Protein AF-A0A5K1GQJ1-F1 (afdb_monomer)

Structure (mmCIF, N/CA/C/O backbone):
data_AF-A0A5K1GQJ1-F1
#
_entry.id   AF-A0A5K1GQJ1-F1
#
loop_
_atom_site.group_PDB
_atom_site.id
_atom_site.type_symbol
_atom_site.label_atom_id
_atom_site.label_alt_id
_atom_site.label_comp_id
_atom_site.label_asym_id
_atom_site.label_entity_id
_atom_site.label_seq_id
_atom_site.pdbx_PDB_ins_code
_atom_site.Cartn_x
_atom_site.Cartn_y
_atom_site.Cartn_z
_atom_site.occupancy
_atom_site.B_iso_or_equiv
_atom_site.auth_seq_id
_atom_site.auth_comp_id
_atom_site.auth_asym_id
_atom_site.auth_atom_id
_atom_site.pdbx_PDB_model_num
ATOM 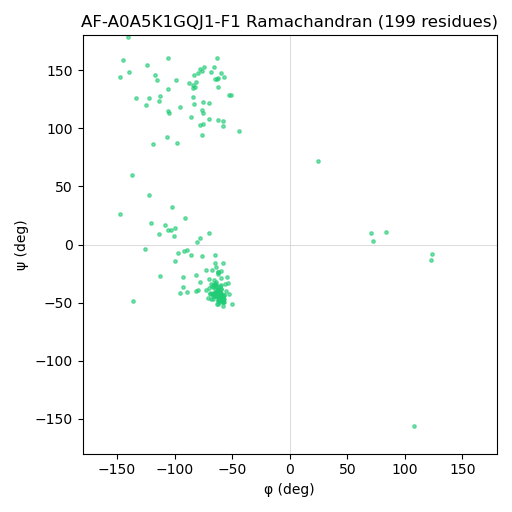1 N N . ASP A 1 1 ? -12.759 10.984 7.412 1.00 65.31 1 ASP A N 1
ATOM 2 C CA . ASP A 1 1 ? -12.494 9.806 8.266 1.00 65.31 1 ASP A CA 1
ATOM 3 C C . ASP A 1 1 ? -11.103 9.848 8.884 1.00 65.31 1 ASP A C 1
ATOM 5 O O . ASP A 1 1 ? -10.293 10.688 8.494 1.00 65.31 1 ASP A O 1
ATOM 9 N N . CYS A 1 2 ? -10.843 8.984 9.874 1.00 80.44 2 CYS A N 1
ATOM 10 C CA . CYS A 1 2 ? -9.586 8.920 10.646 1.00 80.44 2 CYS A CA 1
ATOM 11 C C . CYS A 1 2 ? -8.347 8.751 9.743 1.00 80.44 2 CYS A C 1
ATOM 13 O O . CYS A 1 2 ? -7.330 9.426 9.924 1.00 80.44 2 CYS A O 1
ATOM 15 N N . PHE A 1 3 ? -8.482 7.919 8.709 1.00 86.50 3 PHE A N 1
ATOM 16 C CA . PHE A 1 3 ? -7.412 7.531 7.788 1.00 86.50 3 PHE A CA 1
ATOM 17 C C . PHE A 1 3 ? -7.420 8.292 6.453 1.00 86.50 3 PHE A C 1
ATOM 19 O O . PHE A 1 3 ? -6.803 7.869 5.479 1.00 86.50 3 PHE A O 1
ATOM 26 N N . SER A 1 4 ? -8.163 9.394 6.347 1.00 85.06 4 SER A N 1
ATOM 27 C CA . SER A 1 4 ? -8.202 10.166 5.103 1.00 85.06 4 SER A CA 1
ATOM 28 C C . SER A 1 4 ? -7.002 11.113 5.013 1.00 85.06 4 SER A C 1
ATOM 30 O O . SER A 1 4 ? -6.693 11.849 5.962 1.00 85.06 4 SER A O 1
ATOM 32 N N . PHE A 1 5 ? -6.380 11.162 3.837 1.00 82.94 5 PHE A N 1
ATOM 33 C CA . PHE A 1 5 ? -5.508 12.265 3.446 1.00 82.94 5 PHE A CA 1
ATOM 34 C C . PHE A 1 5 ? -6.350 13.462 2.977 1.00 82.94 5 PHE A C 1
ATOM 36 O O . PHE A 1 5 ? -7.442 13.284 2.445 1.00 82.94 5 PHE A O 1
ATOM 43 N N . ARG A 1 6 ? -5.873 14.692 3.209 1.00 78.75 6 ARG A N 1
ATOM 44 C CA . ARG A 1 6 ? -6.612 15.937 2.907 1.00 78.75 6 ARG A CA 1
ATOM 45 C C . ARG A 1 6 ? -5.844 16.854 1.950 1.00 78.75 6 ARG A C 1
ATOM 47 O O . ARG A 1 6 ? -5.771 18.059 2.166 1.00 78.75 6 ARG A O 1
ATOM 54 N N . PHE A 1 7 ? -5.238 16.288 0.911 1.00 79.75 7 PHE A N 1
ATOM 55 C CA . PHE A 1 7 ? -4.502 17.073 -0.083 1.00 79.75 7 PHE A CA 1
ATOM 56 C C . PHE A 1 7 ? -5.444 17.625 -1.147 1.00 79.75 7 PHE A C 1
ATOM 58 O O . PHE A 1 7 ? -6.283 16.901 -1.673 1.00 79.75 7 PHE A O 1
ATOM 65 N N . LYS A 1 8 ? -5.290 18.909 -1.484 1.00 76.75 8 LYS A N 1
ATOM 66 C CA . LYS A 1 8 ? -6.038 19.539 -2.585 1.00 76.75 8 LYS A CA 1
ATOM 67 C C . LYS A 1 8 ? -5.284 19.483 -3.907 1.00 76.75 8 LYS A C 1
ATOM 69 O O . LYS A 1 8 ? -5.909 19.500 -4.962 1.00 76.75 8 LYS A O 1
ATOM 74 N N . LYS A 1 9 ? -3.952 19.450 -3.844 1.00 81.00 9 LYS A N 1
ATOM 75 C CA . LYS A 1 9 ? -3.070 19.417 -5.006 1.00 81.00 9 LYS A CA 1
ATOM 76 C C . LYS A 1 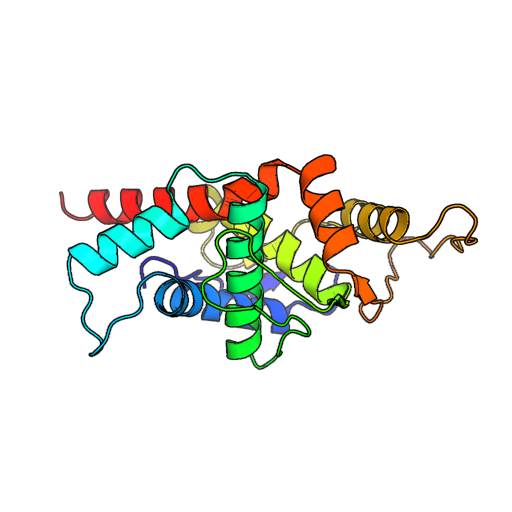9 ? -1.805 18.628 -4.691 1.00 81.00 9 LYS A C 1
ATOM 78 O O . LYS A 1 9 ? -1.274 18.704 -3.581 1.00 81.00 9 LYS A O 1
ATOM 83 N N . ILE A 1 10 ? -1.321 17.913 -5.695 1.00 82.81 10 ILE A N 1
ATOM 84 C CA . ILE A 1 10 ? -0.029 17.239 -5.698 1.00 82.81 10 ILE A CA 1
ATOM 85 C C . ILE A 1 10 ? 0.824 17.892 -6.779 1.00 82.81 10 ILE A C 1
ATOM 87 O O . ILE A 1 10 ? 0.302 18.271 -7.823 1.00 82.81 10 ILE A O 1
ATOM 91 N N . GLU A 1 11 ? 2.112 18.050 -6.509 1.00 81.81 11 GLU A N 1
ATOM 92 C CA . GLU A 1 11 ? 3.097 18.482 -7.494 1.00 81.81 11 GLU A CA 1
ATOM 93 C C . GLU A 1 11 ? 4.192 17.424 -7.592 1.00 81.81 11 GLU A C 1
ATOM 95 O O . GLU A 1 11 ? 4.793 17.019 -6.590 1.00 81.81 11 GLU A O 1
ATOM 100 N N . SER A 1 12 ? 4.445 16.955 -8.808 1.00 76.94 12 SER A N 1
ATOM 101 C CA . SER A 1 12 ? 5.524 16.027 -9.112 1.00 76.94 12 SER A CA 1
ATOM 102 C C . SER A 1 12 ? 6.174 16.404 -10.451 1.00 76.94 12 SER A C 1
ATOM 104 O O . SER A 1 12 ? 5.817 17.383 -11.100 1.00 76.94 12 SER A O 1
ATOM 106 N N . LYS A 1 13 ? 7.200 15.656 -10.856 1.00 71.44 13 LYS A N 1
ATOM 107 C CA . LYS A 1 13 ? 7.790 15.769 -12.201 1.00 71.44 13 LYS A CA 1
ATOM 108 C C . LYS A 1 13 ? 7.302 14.659 -13.145 1.00 71.44 13 LYS A C 1
ATOM 110 O O . LYS A 1 13 ? 7.850 14.504 -14.230 1.00 71.44 13 LYS A O 1
ATOM 115 N N . SER A 1 14 ? 6.336 13.844 -12.717 1.00 70.88 14 SER A N 1
ATOM 116 C CA . SER A 1 14 ? 5.886 12.628 -13.404 1.00 70.88 14 SER A CA 1
ATOM 117 C C . SER A 1 14 ? 4.419 12.749 -13.838 1.00 70.88 14 SER A C 1
ATOM 119 O O . SER A 1 14 ? 3.611 13.311 -13.105 1.00 70.88 14 SER A O 1
ATOM 121 N N . PRO A 1 15 ? 4.018 12.169 -14.985 1.00 64.31 15 PRO A N 1
ATOM 122 C CA . PRO A 1 15 ? 2.668 12.314 -15.549 1.00 64.31 15 PRO A CA 1
ATOM 123 C C . PRO A 1 15 ? 1.548 11.601 -14.757 1.00 64.31 15 PRO A C 1
ATOM 125 O O . PRO A 1 15 ? 0.431 11.470 -15.251 1.00 64.31 15 PRO A O 1
ATOM 128 N N . THR A 1 16 ? 1.818 11.096 -13.548 1.00 71.81 16 THR A N 1
ATOM 129 C CA . THR A 1 16 ? 0.898 10.215 -12.793 1.00 71.81 16 THR A CA 1
ATOM 130 C C . THR A 1 16 ? 0.151 10.939 -11.659 1.00 71.81 16 THR A C 1
ATOM 132 O O . THR A 1 16 ? -0.475 10.297 -10.819 1.00 71.81 16 THR A O 1
ATOM 135 N N . GLU A 1 17 ? 0.198 12.272 -11.624 1.00 74.56 17 GLU A N 1
ATOM 136 C CA . GLU A 1 17 ? -0.295 13.100 -10.509 1.00 74.56 17 GLU A CA 1
ATOM 137 C C . GLU A 1 17 ? -1.796 12.972 -10.254 1.00 74.56 17 GLU A C 1
ATOM 139 O O . GLU A 1 17 ? -2.193 12.661 -9.131 1.00 74.56 17 GLU A O 1
ATOM 144 N N . ASP A 1 18 ? -2.624 13.136 -11.288 1.00 78.88 18 ASP A N 1
ATOM 145 C CA . ASP A 1 18 ? -4.087 13.109 -11.139 1.00 78.88 18 ASP A CA 1
ATOM 146 C C . ASP A 1 18 ? -4.584 11.743 -10.648 1.00 78.88 18 ASP A C 1
ATOM 148 O O . ASP A 1 18 ? -5.432 11.638 -9.760 1.00 78.88 18 ASP A O 1
ATOM 152 N N . HIS A 1 19 ? -3.996 10.670 -11.183 1.00 83.69 19 HIS A N 1
ATOM 153 C CA . HIS A 1 19 ? -4.311 9.303 -10.773 1.00 83.69 19 HIS A CA 1
ATOM 154 C C . HIS A 1 19 ? -3.911 9.053 -9.322 1.00 83.69 19 HIS A C 1
ATOM 156 O O . HIS A 1 19 ? -4.645 8.413 -8.571 1.00 83.69 19 HIS A O 1
ATOM 162 N N . PHE A 1 20 ? -2.743 9.555 -8.927 1.00 90.06 20 PHE A N 1
ATOM 163 C CA . PHE A 1 20 ? -2.248 9.363 -7.579 1.00 90.06 20 PHE A CA 1
ATOM 164 C C . PHE A 1 20 ? -3.059 10.157 -6.550 1.00 90.06 20 PHE A C 1
ATOM 166 O O . PHE A 1 20 ? -3.358 9.628 -5.482 1.00 90.06 20 PHE A O 1
ATOM 173 N N . LEU A 1 21 ? -3.503 11.375 -6.877 1.00 89.69 21 LEU A N 1
ATOM 174 C CA . LEU A 1 21 ? -4.404 12.137 -6.009 1.00 89.69 21 LEU A CA 1
ATOM 175 C C . LEU A 1 21 ? -5.728 11.394 -5.781 1.00 89.69 21 LEU A C 1
ATOM 177 O O . LEU A 1 21 ? -6.182 11.278 -4.642 1.00 89.69 21 LEU A O 1
ATOM 181 N N . ASN A 1 22 ? -6.307 10.821 -6.838 1.00 89.75 22 ASN A N 1
ATOM 182 C CA . ASN A 1 22 ? -7.508 9.995 -6.715 1.00 89.75 22 ASN A CA 1
ATOM 183 C C . ASN A 1 22 ? -7.265 8.743 -5.862 1.00 89.75 22 ASN A C 1
ATOM 185 O O . ASN A 1 22 ? -8.106 8.410 -5.030 1.00 89.75 22 ASN A O 1
ATOM 189 N N . LEU A 1 23 ? -6.112 8.083 -6.005 1.00 93.12 23 LEU A N 1
ATOM 190 C CA . LEU A 1 23 ? -5.720 6.967 -5.140 1.00 93.12 23 LEU A CA 1
ATOM 191 C C . LEU A 1 23 ? -5.685 7.399 -3.669 1.00 93.12 23 LEU A C 1
ATOM 193 O O . LEU A 1 23 ? -6.311 6.747 -2.837 1.00 93.12 23 LEU A O 1
ATOM 197 N N . LEU A 1 24 ? -5.025 8.518 -3.343 1.00 91.81 24 LEU A N 1
ATOM 198 C CA . LEU A 1 24 ? -4.923 9.019 -1.965 1.00 91.81 24 LEU A CA 1
ATOM 199 C C . LEU A 1 24 ? -6.282 9.315 -1.329 1.00 91.81 24 LEU A C 1
ATOM 201 O O . LEU A 1 24 ? -6.474 9.015 -0.149 1.00 91.81 24 LEU A O 1
ATOM 205 N N . ASN A 1 25 ? -7.226 9.852 -2.103 1.00 91.19 25 ASN A N 1
ATOM 206 C CA . ASN A 1 25 ? -8.585 10.120 -1.629 1.00 91.19 25 ASN A CA 1
ATOM 207 C C . ASN A 1 25 ? -9.329 8.838 -1.219 1.00 91.19 25 ASN A C 1
ATOM 209 O O . ASN A 1 25 ? -10.197 8.891 -0.352 1.00 91.19 25 ASN A O 1
ATOM 213 N N . ASN A 1 26 ? -8.950 7.687 -1.783 1.00 93.75 26 ASN A N 1
ATOM 214 C CA . ASN A 1 26 ? -9.562 6.389 -1.504 1.00 93.75 26 ASN A CA 1
ATOM 215 C C . ASN A 1 26 ? -8.807 5.552 -0.455 1.00 93.75 26 ASN A C 1
ATOM 217 O O . ASN A 1 26 ? -9.315 4.515 -0.034 1.00 93.75 26 ASN A O 1
ATOM 221 N N . VAL A 1 27 ? -7.620 5.977 0.005 1.00 94.00 27 VAL A N 1
ATOM 222 C CA . VAL A 1 27 ? -6.813 5.200 0.971 1.00 94.00 27 VAL A CA 1
ATOM 223 C C . VAL A 1 27 ? -7.564 4.965 2.277 1.00 94.00 27 VAL A C 1
ATOM 225 O O . VAL A 1 27 ? -7.548 3.855 2.800 1.00 94.00 27 VAL A O 1
ATOM 228 N N . GLY A 1 28 ? -8.235 5.991 2.804 1.00 92.06 28 GLY A N 1
ATOM 229 C CA . GLY A 1 28 ? -8.935 5.868 4.081 1.00 92.06 28 GLY A CA 1
ATOM 230 C C . GLY A 1 28 ? -10.065 4.840 4.033 1.00 92.06 28 GLY A C 1
ATOM 231 O O . GLY A 1 28 ? -10.177 4.011 4.932 1.00 92.06 28 GLY A O 1
ATOM 232 N N . GLU A 1 29 ? -10.849 4.859 2.957 1.00 91.56 29 GLU A N 1
ATOM 233 C CA . GLU A 1 29 ? -11.916 3.886 2.714 1.00 91.56 29 GLU A CA 1
ATOM 234 C C . GLU A 1 29 ? -11.345 2.481 2.481 1.00 91.56 29 GLU A C 1
ATOM 236 O O . GLU A 1 29 ? -11.813 1.521 3.083 1.00 91.56 29 GLU A O 1
ATOM 241 N N . ALA A 1 30 ? -10.269 2.356 1.696 1.00 93.19 30 ALA A N 1
ATOM 242 C CA . ALA A 1 30 ? -9.591 1.081 1.466 1.00 93.19 30 ALA A CA 1
ATOM 243 C C . ALA A 1 30 ? -9.058 0.448 2.765 1.00 93.19 30 ALA A C 1
ATOM 245 O O . ALA A 1 30 ? -9.150 -0.765 2.940 1.00 93.19 30 ALA A O 1
ATOM 246 N N . ILE A 1 31 ? -8.540 1.248 3.706 1.00 92.88 31 ILE A N 1
ATOM 247 C CA . ILE A 1 31 ? -8.116 0.752 5.027 1.00 92.88 31 ILE A CA 1
ATOM 248 C C . ILE A 1 31 ? -9.310 0.178 5.794 1.00 92.88 31 ILE A C 1
ATOM 250 O O . ILE A 1 31 ? -9.207 -0.906 6.371 1.00 92.88 31 ILE A O 1
ATOM 254 N N . VAL A 1 32 ? -10.434 0.897 5.813 1.00 90.19 32 VAL A N 1
ATOM 255 C CA . VAL A 1 32 ? -11.646 0.449 6.511 1.00 90.19 32 VAL A CA 1
ATOM 256 C C . VAL A 1 32 ? -12.161 -0.853 5.903 1.00 90.19 32 VAL A C 1
ATOM 258 O O . VAL A 1 32 ? -12.378 -1.815 6.638 1.00 90.19 32 VAL A O 1
ATOM 261 N N . ASP A 1 33 ? -12.259 -0.920 4.579 1.00 89.50 33 ASP A N 1
ATOM 262 C CA . ASP A 1 33 ? -12.792 -2.084 3.872 1.00 89.50 33 ASP A CA 1
ATOM 263 C C . ASP A 1 33 ? -11.911 -3.325 4.005 1.00 89.50 33 ASP A C 1
ATOM 265 O O . ASP A 1 33 ? -12.435 -4.431 4.121 1.00 89.50 33 ASP A O 1
ATOM 269 N N . LEU A 1 34 ? -10.584 -3.171 4.015 1.00 89.25 34 LEU A N 1
ATOM 270 C CA . LEU A 1 34 ? -9.660 -4.305 4.110 1.00 89.25 34 LEU A CA 1
ATOM 271 C C . LEU A 1 34 ? -9.496 -4.832 5.532 1.00 89.25 34 LEU A C 1
ATOM 273 O O . LEU A 1 34 ? -9.348 -6.039 5.734 1.00 89.25 34 LEU A O 1
ATOM 277 N N . PHE A 1 35 ? -9.446 -3.936 6.518 1.00 88.75 35 PHE A N 1
ATOM 278 C CA . PHE A 1 35 ? -8.992 -4.303 7.858 1.00 88.75 35 PHE A CA 1
ATOM 279 C C . PHE A 1 35 ? -10.098 -4.232 8.904 1.00 88.75 35 PHE A C 1
ATOM 281 O O . PHE A 1 35 ? -10.040 -4.988 9.870 1.00 88.75 35 PHE A O 1
ATOM 288 N N . PHE A 1 36 ? -11.112 -3.390 8.706 1.00 86.88 36 PHE A N 1
ATOM 289 C CA . PHE A 1 36 ? -12.147 -3.091 9.698 1.00 86.88 36 PHE A CA 1
ATOM 290 C C . PHE A 1 36 ? -13.568 -3.445 9.212 1.00 86.88 36 PHE A C 1
ATOM 292 O O . PHE A 1 36 ? -14.552 -2.956 9.770 1.00 86.88 36 PHE A O 1
ATOM 299 N N . THR A 1 37 ? -13.692 -4.292 8.184 1.00 73.50 37 THR A N 1
ATOM 300 C CA . THR A 1 37 ? -14.969 -4.705 7.577 1.00 73.50 37 THR A CA 1
ATOM 301 C C . THR A 1 37 ? -15.897 -5.401 8.568 1.00 73.50 37 THR A C 1
ATOM 303 O O . THR A 1 37 ? -15.453 -6.108 9.472 1.00 73.50 37 THR A O 1
ATOM 306 N N . CYS A 1 38 ? -17.206 -5.213 8.379 1.00 63.19 38 CYS A N 1
ATOM 307 C CA . CYS A 1 38 ? -18.242 -5.650 9.312 1.00 63.19 38 CYS A CA 1
ATOM 308 C C . CYS A 1 38 ? -19.460 -6.224 8.604 1.00 63.19 38 CYS A C 1
ATOM 310 O O . CYS A 1 38 ? -19.843 -5.735 7.545 1.00 63.19 38 CYS A O 1
ATOM 312 N N . GLU A 1 39 ? -20.128 -7.184 9.246 1.00 61.62 39 GLU A N 1
ATOM 313 C CA . GLU A 1 39 ? -21.283 -7.887 8.671 1.00 61.62 39 GLU A CA 1
ATOM 314 C C . GLU A 1 39 ? -22.509 -6.983 8.430 1.00 61.62 39 GLU A C 1
ATOM 316 O O . GLU A 1 39 ? -23.372 -7.366 7.656 1.00 61.62 39 GLU A O 1
ATOM 321 N N . ASN A 1 40 ? -22.588 -5.775 9.014 1.00 67.06 40 ASN A N 1
ATOM 322 C CA . ASN A 1 40 ? -23.746 -4.867 8.874 1.00 67.06 40 ASN A CA 1
ATOM 323 C C . ASN A 1 40 ? -23.384 -3.363 8.906 1.00 67.06 40 ASN A C 1
ATOM 325 O O . ASN A 1 40 ? -24.177 -2.535 9.351 1.00 67.06 40 ASN A O 1
ATOM 329 N N . GLY A 1 41 ? -22.161 -2.988 8.519 1.00 67.00 41 GLY A N 1
ATOM 330 C CA . GLY A 1 41 ? -21.714 -1.582 8.539 1.00 67.00 41 GLY A CA 1
ATOM 331 C C . GLY A 1 41 ? -21.444 -0.990 9.935 1.00 67.00 41 GLY A C 1
ATOM 332 O O . GLY A 1 41 ? -21.095 0.182 10.043 1.00 67.00 41 GLY A O 1
ATOM 333 N N . GLN A 1 42 ? -21.565 -1.786 11.003 1.00 71.00 42 GLN A N 1
ATOM 334 C CA . GLN A 1 42 ? -21.167 -1.417 12.365 1.00 71.00 42 GLN A CA 1
ATOM 335 C C . GLN A 1 42 ? -19.976 -2.255 12.829 1.00 71.00 42 GLN A C 1
ATOM 337 O O . GLN A 1 42 ? -20.043 -3.484 12.807 1.00 71.00 42 GLN A O 1
ATOM 342 N N . VAL A 1 43 ? -18.921 -1.589 13.306 1.00 77.44 43 VAL A N 1
ATOM 343 C CA . VAL A 1 43 ? -17.722 -2.241 13.845 1.00 77.44 43 VAL A CA 1
ATOM 344 C C . VAL A 1 43 ? -17.905 -2.576 15.315 1.00 77.44 43 VAL A C 1
ATOM 346 O O . VAL A 1 43 ? -17.926 -1.690 16.167 1.00 77.44 43 VAL A O 1
ATOM 349 N N . SER A 1 44 ? -18.033 -3.871 15.623 1.00 85.31 44 SER A N 1
ATOM 350 C CA . SER A 1 44 ? -17.955 -4.334 17.009 1.00 85.31 44 SER A CA 1
ATOM 351 C C . SER A 1 44 ? -16.546 -4.094 17.556 1.00 85.31 44 SER A C 1
ATOM 353 O O . SER A 1 44 ? -15.566 -4.125 16.813 1.00 85.31 44 SER A O 1
ATOM 355 N N . TRP A 1 45 ? -16.413 -3.914 18.871 1.00 85.81 45 TRP A N 1
ATOM 356 C CA . TRP A 1 45 ? -15.098 -3.735 19.495 1.00 85.81 45 TRP A CA 1
ATOM 357 C C . TRP A 1 45 ? -14.125 -4.889 19.188 1.00 85.81 45 TRP A C 1
ATOM 359 O O . TRP A 1 45 ? -12.930 -4.670 19.013 1.00 85.81 45 TRP A O 1
ATOM 369 N N . ILE A 1 46 ? -14.637 -6.117 19.068 1.00 87.19 46 ILE A N 1
ATOM 370 C CA . ILE A 1 46 ? -13.826 -7.299 18.750 1.00 87.19 46 ILE A CA 1
ATOM 371 C C . ILE A 1 46 ? -13.303 -7.229 17.312 1.00 87.19 46 ILE A C 1
ATOM 373 O O . ILE A 1 46 ? -12.113 -7.453 17.091 1.00 87.19 46 ILE A O 1
ATOM 377 N N . GLU A 1 47 ? -14.156 -6.894 16.342 1.00 85.88 47 GLU A N 1
ATOM 378 C CA . GLU A 1 47 ? -13.735 -6.757 14.940 1.00 85.88 47 GLU A CA 1
ATOM 379 C C . GLU A 1 47 ? -12.793 -5.567 14.747 1.00 85.88 47 GLU A C 1
ATOM 381 O O . GLU A 1 47 ? -11.794 -5.675 14.037 1.00 85.88 47 GLU A O 1
ATOM 386 N N . PHE A 1 48 ? -13.021 -4.474 15.479 1.00 88.25 48 PHE A N 1
ATOM 387 C CA . PHE A 1 48 ? -12.093 -3.349 15.527 1.00 88.25 48 PHE A CA 1
ATOM 388 C C . PHE A 1 48 ? -10.704 -3.778 16.016 1.00 88.25 48 PHE A C 1
ATOM 390 O O . PHE A 1 48 ? -9.702 -3.475 15.370 1.00 88.25 48 PHE A O 1
ATOM 397 N N . LEU A 1 49 ? -10.631 -4.510 17.134 1.00 89.00 49 LEU A N 1
ATOM 398 C CA . LEU A 1 49 ? -9.361 -4.994 17.678 1.00 89.00 49 LEU A CA 1
ATOM 399 C C . LEU A 1 49 ? -8.661 -5.965 16.725 1.00 89.00 49 LEU A C 1
ATOM 401 O O . LEU A 1 49 ? -7.446 -5.872 16.558 1.00 89.00 49 LEU A O 1
ATOM 405 N N . LYS A 1 50 ? -9.402 -6.866 16.070 1.00 88.06 50 LYS A N 1
ATOM 406 C CA . LYS A 1 50 ? -8.843 -7.754 15.039 1.00 88.06 50 LYS A CA 1
ATOM 407 C C . LYS A 1 50 ? -8.250 -6.953 13.883 1.00 88.06 50 LYS A C 1
ATOM 409 O O . LYS A 1 50 ? -7.121 -7.225 13.482 1.00 88.06 50 LYS A O 1
ATOM 414 N N . GLY A 1 51 ? -8.973 -5.950 13.387 1.00 89.06 51 GLY A N 1
ATOM 415 C CA . GLY A 1 51 ? -8.488 -5.053 12.341 1.00 89.06 51 GLY A CA 1
ATOM 416 C C . GLY A 1 51 ? -7.237 -4.290 12.752 1.0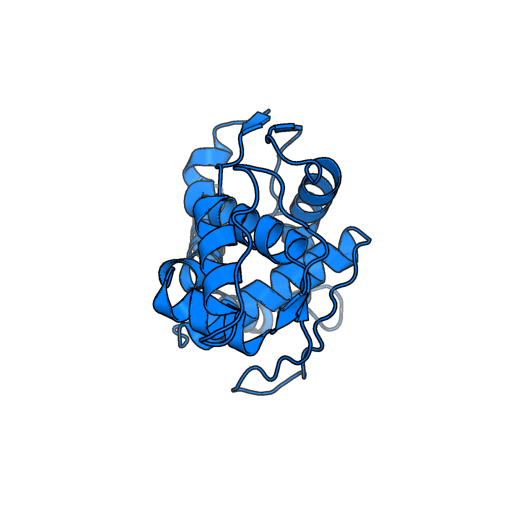0 89.06 51 GLY A C 1
ATOM 417 O O . GLY A 1 51 ? -6.235 -4.296 12.040 1.00 89.06 51 GLY A O 1
ATOM 418 N N . TYR A 1 52 ? -7.242 -3.728 13.960 1.00 89.50 52 TYR A N 1
ATOM 419 C CA . TYR A 1 52 ? -6.080 -3.047 14.517 1.00 89.50 52 TYR A CA 1
ATOM 420 C C . TYR A 1 52 ? -4.869 -3.980 14.639 1.00 89.50 52 TYR A C 1
ATOM 422 O O . TYR A 1 52 ? -3.763 -3.596 14.272 1.00 89.50 52 TYR A O 1
ATOM 430 N N . ILE A 1 53 ? -5.056 -5.224 15.090 1.00 89.62 53 ILE A N 1
ATOM 431 C CA . ILE A 1 53 ? -3.979 -6.223 15.161 1.00 89.62 53 ILE A CA 1
ATOM 432 C C . ILE A 1 53 ? -3.451 -6.575 13.762 1.00 89.62 53 ILE A C 1
ATOM 434 O O . ILE A 1 53 ? -2.245 -6.741 13.613 1.00 89.62 53 ILE A O 1
ATOM 438 N N . ARG A 1 54 ? -4.293 -6.629 12.723 1.00 87.56 54 ARG A N 1
ATOM 439 C CA . ARG A 1 54 ? -3.828 -6.847 11.337 1.00 87.56 54 ARG A CA 1
ATOM 440 C C . ARG A 1 54 ? -2.964 -5.693 10.816 1.00 87.56 54 ARG A C 1
ATOM 442 O O . ARG A 1 54 ? -2.019 -5.930 10.070 1.00 87.56 54 ARG A O 1
ATOM 449 N N . CYS A 1 55 ? -3.264 -4.456 11.212 1.00 89.50 55 CYS A N 1
ATOM 450 C CA . CYS A 1 55 ? -2.496 -3.275 10.803 1.00 89.50 55 CYS A CA 1
ATOM 451 C C . CYS A 1 55 ? -1.224 -3.057 11.640 1.00 89.50 55 CYS A C 1
ATOM 453 O O . CYS A 1 55 ? -0.188 -2.640 11.117 1.00 89.50 55 CYS A O 1
ATOM 455 N N . CYS A 1 56 ? -1.320 -3.289 12.950 1.00 89.12 56 CYS A N 1
ATOM 456 C CA . CYS A 1 56 ? -0.357 -2.815 13.946 1.00 89.12 56 CYS A CA 1
ATOM 457 C C . CYS A 1 56 ? 0.227 -3.913 14.839 1.00 89.12 56 CYS A C 1
ATOM 459 O O . CYS A 1 56 ? 1.087 -3.635 15.679 1.00 89.12 56 CYS A O 1
ATOM 461 N N . GLY A 1 57 ? -0.241 -5.151 14.695 1.00 86.00 57 GLY A N 1
ATOM 462 C CA . GLY A 1 57 ? 0.322 -6.303 15.380 1.00 86.00 57 GLY A CA 1
ATOM 463 C C . GLY A 1 57 ? 1.770 -6.552 14.965 1.00 86.00 57 GLY A C 1
ATOM 464 O O . GLY A 1 57 ? 2.246 -6.095 13.926 1.00 86.00 57 GLY A O 1
ATOM 465 N N . ARG A 1 58 ? 2.498 -7.299 15.798 1.00 84.19 58 ARG A N 1
ATOM 466 C CA . ARG A 1 58 ? 3.839 -7.761 15.432 1.00 84.19 58 ARG A CA 1
ATOM 467 C C . ARG A 1 58 ? 3.703 -8.816 14.339 1.00 84.19 58 ARG A C 1
ATOM 469 O O . ARG A 1 58 ? 3.292 -9.933 14.634 1.00 84.19 58 ARG A O 1
ATOM 476 N N . ALA A 1 59 ? 4.077 -8.452 13.121 1.00 83.56 59 ALA A N 1
ATOM 477 C CA . ALA A 1 59 ? 4.097 -9.337 11.967 1.00 83.56 59 ALA A CA 1
ATOM 478 C C . ALA A 1 59 ? 5.502 -9.362 11.338 1.00 83.56 59 ALA A C 1
ATOM 480 O O . ALA A 1 59 ? 6.271 -8.404 11.499 1.00 83.56 59 ALA A O 1
ATOM 481 N N . PRO A 1 60 ? 5.877 -10.441 10.630 1.00 87.94 60 PRO A N 1
ATOM 482 C CA . PRO A 1 60 ? 7.061 -10.437 9.780 1.00 87.94 60 PRO A CA 1
ATOM 483 C C . PRO A 1 60 ? 6.977 -9.314 8.739 1.00 87.94 60 PRO A C 1
ATOM 485 O O . PRO A 1 60 ? 5.913 -9.066 8.177 1.00 87.94 60 PRO A O 1
ATOM 488 N N . ALA A 1 61 ? 8.110 -8.688 8.400 1.00 89.12 61 ALA A N 1
ATOM 489 C CA . ALA A 1 61 ? 8.155 -7.597 7.415 1.00 89.12 61 ALA A CA 1
ATOM 490 C C . ALA A 1 61 ? 7.509 -7.970 6.064 1.00 89.12 61 ALA A C 1
ATOM 492 O O . ALA A 1 61 ? 6.890 -7.130 5.415 1.00 89.12 61 ALA A O 1
ATOM 493 N N . SER A 1 62 ? 7.611 -9.245 5.672 1.00 88.94 62 SER A N 1
ATOM 494 C CA . SER A 1 62 ? 6.956 -9.801 4.484 1.00 88.94 62 SER A CA 1
ATOM 495 C C . SER A 1 62 ? 5.431 -9.666 4.541 1.00 88.94 62 SER A C 1
ATOM 497 O O . SER A 1 62 ? 4.812 -9.251 3.567 1.00 88.94 62 SER A O 1
ATOM 499 N N . GLU A 1 63 ? 4.815 -9.986 5.677 1.00 87.75 63 GLU A N 1
ATOM 500 C CA . GLU A 1 63 ? 3.363 -9.900 5.850 1.00 87.75 63 GLU A CA 1
ATOM 501 C C . GLU A 1 63 ? 2.900 -8.438 5.872 1.00 87.75 63 GLU A C 1
ATOM 503 O O . GLU A 1 63 ? 1.937 -8.081 5.191 1.00 87.75 63 GLU A O 1
ATOM 508 N N . SER A 1 64 ? 3.642 -7.561 6.555 1.00 89.50 64 SER A N 1
ATOM 509 C CA . SER A 1 64 ? 3.339 -6.126 6.566 1.00 89.50 64 SER A CA 1
ATOM 510 C C . SER A 1 64 ? 3.425 -5.501 5.168 1.00 89.50 64 SER A C 1
ATOM 512 O O . SER A 1 64 ? 2.565 -4.698 4.803 1.00 89.50 64 SER A O 1
ATOM 514 N N . LEU A 1 65 ? 4.407 -5.903 4.348 1.00 91.12 65 LEU A N 1
ATOM 515 C CA . LEU A 1 65 ? 4.471 -5.501 2.936 1.00 91.12 65 LEU A CA 1
ATOM 516 C C . LEU A 1 65 ? 3.268 -6.006 2.137 1.00 91.12 65 LEU A C 1
ATOM 518 O O . LEU A 1 65 ? 2.720 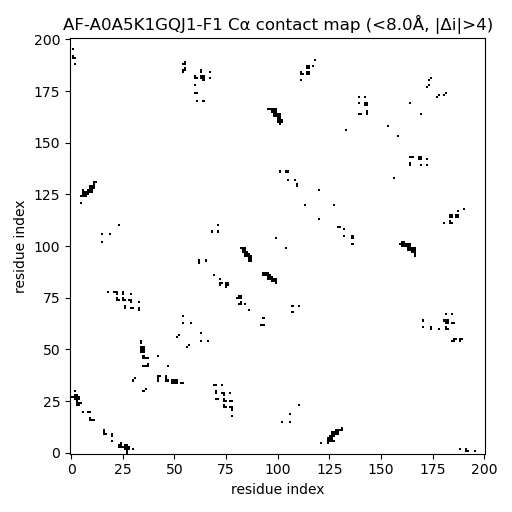-5.267 1.325 1.00 91.12 65 LEU A O 1
ATOM 522 N N . CYS A 1 66 ? 2.804 -7.227 2.392 1.00 90.88 66 CYS A N 1
ATOM 523 C CA . CYS A 1 66 ? 1.626 -7.755 1.711 1.00 90.88 66 CYS A CA 1
ATOM 524 C C . CYS A 1 66 ? 0.353 -6.974 2.056 1.00 90.88 66 CYS A C 1
ATOM 526 O O . CYS A 1 66 ? -0.459 -6.710 1.170 1.00 90.88 66 CYS A O 1
ATOM 528 N N . ASN A 1 67 ? 0.189 -6.548 3.311 1.00 90.56 67 ASN A N 1
ATOM 529 C CA . ASN A 1 67 ? -0.916 -5.670 3.710 1.00 90.56 67 ASN A CA 1
ATOM 530 C C . ASN A 1 67 ? -0.843 -4.306 3.015 1.00 90.56 67 ASN A C 1
ATOM 532 O O . ASN A 1 67 ? -1.865 -3.784 2.572 1.00 90.56 67 ASN A O 1
ATOM 536 N N . LEU A 1 68 ? 0.362 -3.764 2.853 1.00 93.44 68 LEU A N 1
ATOM 537 C CA . LEU A 1 68 ? 0.586 -2.542 2.091 1.00 93.44 68 LEU A CA 1
ATOM 538 C C . LEU A 1 68 ? 0.240 -2.720 0.596 1.00 93.44 68 LEU A C 1
ATOM 540 O O . LEU A 1 68 ? -0.390 -1.838 0.015 1.00 93.44 68 LEU A O 1
ATOM 544 N N . TYR A 1 69 ? 0.580 -3.856 -0.023 1.00 93.69 69 TYR A N 1
ATOM 545 C CA . TYR A 1 69 ? 0.185 -4.144 -1.409 1.00 93.69 69 TYR A CA 1
ATOM 546 C C . TYR A 1 69 ? -1.328 -4.290 -1.567 1.00 93.69 69 TYR A C 1
ATOM 548 O O . TYR A 1 69 ? -1.889 -3.740 -2.512 1.00 93.69 69 TYR A O 1
ATOM 556 N N . LYS A 1 70 ? -2.000 -4.973 -0.630 1.00 92.44 70 LYS A N 1
ATOM 557 C CA . LYS A 1 70 ? -3.471 -5.060 -0.594 1.00 92.44 70 LYS A CA 1
ATOM 558 C C . LYS A 1 70 ? -4.095 -3.673 -0.517 1.00 92.44 70 LYS A C 1
ATOM 560 O O . LYS A 1 70 ? -5.010 -3.370 -1.275 1.00 92.44 70 LYS A O 1
ATOM 565 N N . LEU A 1 71 ? -3.564 -2.820 0.360 1.00 94.25 71 LEU A N 1
ATOM 566 C CA . LEU A 1 71 ? -4.030 -1.448 0.512 1.00 94.25 71 LEU A CA 1
ATOM 567 C C . LEU A 1 71 ? -3.866 -0.637 -0.774 1.00 94.25 71 LEU A C 1
ATOM 569 O O . LEU A 1 71 ? -4.812 0.015 -1.212 1.00 94.25 71 LEU A O 1
ATOM 573 N N . HIS A 1 72 ? -2.686 -0.683 -1.391 1.00 94.88 72 HIS A N 1
ATOM 574 C CA . HIS A 1 72 ? -2.440 0.012 -2.653 1.00 94.88 72 HIS A CA 1
ATOM 575 C C . HIS A 1 72 ? -3.364 -0.492 -3.767 1.00 94.88 72 HIS A C 1
ATOM 577 O O . HIS A 1 72 ? -3.968 0.325 -4.463 1.00 94.88 72 HIS A O 1
ATOM 583 N N . ALA A 1 73 ? -3.533 -1.809 -3.898 1.00 94.19 73 ALA A N 1
ATOM 584 C CA . ALA A 1 73 ? -4.407 -2.407 -4.900 1.00 94.19 73 ALA A CA 1
ATOM 585 C C . ALA A 1 73 ? -5.875 -2.003 -4.703 1.00 94.19 73 ALA A C 1
ATOM 587 O O . ALA A 1 73 ? -6.534 -1.618 -5.668 1.00 94.19 73 ALA A O 1
ATOM 588 N N . GLU A 1 74 ? -6.375 -2.024 -3.466 1.00 93.75 74 GLU A N 1
ATOM 589 C CA . GLU A 1 74 ? -7.760 -1.655 -3.162 1.00 93.75 74 GLU A CA 1
ATOM 590 C C . GLU A 1 74 ? -8.013 -0.154 -3.350 1.00 93.75 74 GLU A C 1
ATOM 592 O O . GLU A 1 74 ? -9.003 0.236 -3.972 1.00 93.75 74 GLU A O 1
ATOM 597 N N . ALA A 1 75 ? -7.091 0.703 -2.902 1.00 94.81 75 ALA A N 1
ATOM 598 C CA . ALA A 1 75 ? -7.177 2.144 -3.137 1.00 94.81 75 ALA A CA 1
ATOM 599 C C . ALA A 1 75 ? -7.125 2.478 -4.640 1.00 94.81 75 ALA A C 1
ATOM 601 O O . ALA A 1 75 ? -7.885 3.323 -5.115 1.00 94.81 75 ALA A O 1
ATOM 602 N N . SER A 1 76 ? -6.280 1.779 -5.405 1.00 93.44 76 SER A N 1
ATOM 603 C CA . SER A 1 76 ? -6.192 1.929 -6.865 1.00 93.44 76 SER A CA 1
ATOM 604 C C . SER A 1 76 ? -7.480 1.480 -7.556 1.00 93.44 76 SER A C 1
ATOM 606 O O . SER A 1 76 ? -8.005 2.200 -8.406 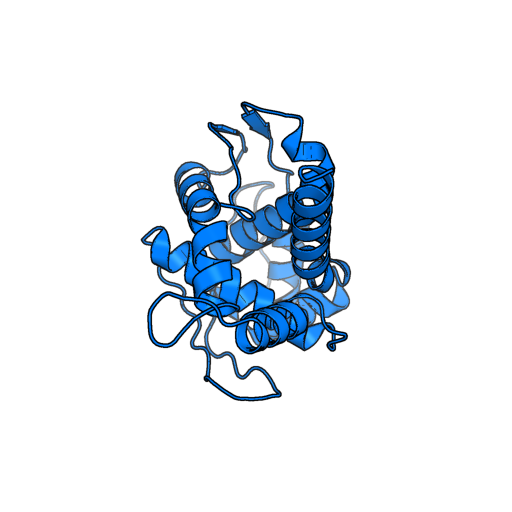1.00 93.44 76 SER A O 1
ATOM 608 N N . ARG A 1 77 ? -8.044 0.336 -7.145 1.00 93.12 77 ARG A N 1
ATOM 609 C CA . ARG A 1 77 ? -9.317 -0.189 -7.658 1.00 93.12 77 ARG A CA 1
ATOM 610 C C . ARG A 1 77 ? -10.452 0.812 -7.450 1.00 93.12 77 ARG A C 1
ATOM 612 O O . ARG A 1 77 ? -11.189 1.093 -8.393 1.00 93.12 77 ARG A O 1
ATOM 619 N N . LYS A 1 78 ? -10.566 1.383 -6.247 1.00 92.94 78 LYS A N 1
ATOM 620 C CA . LYS A 1 78 ? -11.548 2.435 -5.930 1.00 92.94 78 LYS A CA 1
ATOM 621 C C . LYS A 1 78 ? -11.316 3.721 -6.732 1.00 92.94 78 LYS A C 1
ATOM 623 O O . LYS A 1 78 ? -12.274 4.374 -7.128 1.00 92.94 78 LYS A O 1
ATOM 628 N N . ALA A 1 79 ? -10.064 4.038 -7.061 1.00 91.81 79 ALA A N 1
ATOM 629 C CA . ALA A 1 79 ? -9.702 5.145 -7.947 1.00 91.81 79 ALA A CA 1
ATOM 630 C C . ALA A 1 79 ? -9.900 4.852 -9.454 1.00 91.81 79 ALA A C 1
ATOM 632 O O . ALA A 1 79 ? -9.521 5.676 -10.286 1.00 91.81 79 ALA A O 1
ATOM 633 N N . GLY A 1 80 ? -10.479 3.701 -9.823 1.00 89.81 80 GLY A N 1
ATOM 634 C CA . GLY A 1 80 ? -10.751 3.324 -11.216 1.00 89.81 80 GLY A CA 1
ATOM 635 C C . GLY A 1 80 ? -9.569 2.686 -11.954 1.00 89.81 80 GLY A C 1
ATOM 636 O O . GLY A 1 80 ? -9.637 2.512 -13.167 1.00 89.81 80 GLY A O 1
ATOM 637 N N . MET A 1 81 ? -8.501 2.320 -11.239 1.00 85.88 81 MET A N 1
ATOM 638 C CA . MET A 1 81 ? -7.290 1.702 -11.787 1.00 85.88 81 MET A CA 1
ATOM 639 C C . MET A 1 81 ? -7.089 0.313 -11.164 1.00 85.88 81 MET A C 1
ATOM 641 O O . MET A 1 81 ? -6.417 0.193 -10.139 1.00 85.88 81 MET A O 1
ATOM 645 N N . PRO A 1 82 ? -7.694 -0.747 -11.725 1.00 81.88 82 PRO A N 1
ATOM 646 C CA . PRO A 1 82 ? -7.571 -2.087 -11.164 1.00 81.88 82 PRO A CA 1
ATOM 647 C C . PRO A 1 82 ? -6.116 -2.578 -11.191 1.00 81.88 82 PRO A C 1
ATOM 649 O O . PRO A 1 82 ? -5.370 -2.316 -12.134 1.00 81.88 82 PRO A O 1
ATOM 652 N N . SER A 1 83 ? -5.727 -3.295 -10.136 1.00 84.62 83 SER A N 1
ATOM 653 C CA . SER A 1 83 ? -4.408 -3.920 -10.007 1.00 84.62 83 SER A CA 1
ATOM 654 C C . SER A 1 83 ? -4.322 -5.209 -10.833 1.00 84.62 83 SER A C 1
ATOM 656 O O . SER A 1 83 ? -5.325 -5.897 -11.002 1.00 84.62 83 SER A O 1
ATOM 658 N N . ASN A 1 84 ? -3.118 -5.565 -11.296 1.00 89.69 84 ASN A N 1
ATOM 659 C CA . ASN A 1 84 ? -2.829 -6.860 -11.935 1.00 89.69 84 ASN A CA 1
ATOM 660 C C . ASN A 1 84 ? -2.375 -7.921 -10.911 1.00 89.69 84 ASN A C 1
ATOM 662 O O . ASN A 1 84 ? -1.646 -8.852 -11.261 1.00 89.69 84 ASN A O 1
ATOM 666 N N . LEU A 1 85 ? -2.734 -7.734 -9.639 1.00 88.88 85 LEU A N 1
ATOM 667 C CA . LEU A 1 85 ? -2.412 -8.639 -8.543 1.00 88.88 85 LEU A CA 1
ATOM 668 C C . LEU A 1 85 ? -3.643 -9.433 -8.130 1.00 88.88 85 LEU A C 1
ATOM 670 O O . LEU A 1 85 ? -4.699 -8.859 -7.864 1.00 88.88 85 LEU A O 1
ATOM 674 N N . ASP A 1 86 ? -3.447 -10.734 -7.965 1.00 87.06 86 ASP A N 1
ATOM 675 C CA . ASP A 1 86 ? -4.454 -11.643 -7.440 1.00 87.06 86 ASP A CA 1
ATOM 676 C C . ASP A 1 86 ? -4.091 -12.029 -6.009 1.00 87.06 86 ASP A C 1
ATOM 678 O O . ASP A 1 86 ? -3.077 -12.689 -5.754 1.00 87.06 86 ASP A O 1
ATOM 682 N N . PHE A 1 87 ? -4.935 -11.621 -5.064 1.00 83.88 87 PHE A N 1
ATOM 683 C CA . PHE A 1 87 ? -4.759 -11.913 -3.647 1.00 83.88 87 PHE A CA 1
ATOM 684 C C . PHE A 1 87 ? -5.572 -13.147 -3.269 1.00 83.88 87 PHE A C 1
ATOM 686 O O . PHE A 1 87 ? -6.801 -13.134 -3.329 1.00 83.88 87 PHE A O 1
ATOM 693 N N . VAL A 1 88 ? -4.900 -14.207 -2.819 1.00 76.94 88 VAL A N 1
ATOM 694 C CA . VAL A 1 88 ? -5.593 -15.356 -2.231 1.00 76.94 88 VAL A CA 1
ATOM 695 C C . VAL A 1 88 ? -6.039 -14.982 -0.814 1.00 76.94 88 VAL A C 1
ATOM 697 O O . VAL A 1 88 ? -5.210 -14.699 0.056 1.00 76.94 88 VAL A O 1
ATOM 700 N N . SER A 1 89 ? -7.352 -14.948 -0.579 1.00 57.88 89 SER A N 1
ATOM 701 C CA . SER A 1 89 ? -7.931 -14.686 0.743 1.00 57.88 89 SER A CA 1
ATOM 702 C C . SER A 1 89 ? -7.581 -15.808 1.734 1.00 57.88 89 SER A C 1
ATOM 704 O O . SER A 1 89 ? -7.558 -16.979 1.362 1.00 57.88 89 SER A O 1
ATOM 706 N N . ASP A 1 90 ? -7.324 -15.444 2.994 1.00 54.50 90 ASP A N 1
ATOM 707 C CA . ASP A 1 90 ? -7.096 -16.332 4.154 1.00 54.50 90 ASP A CA 1
ATOM 708 C C . ASP A 1 90 ? -5.796 -17.156 4.243 1.00 54.50 90 ASP A C 1
ATOM 710 O O . ASP A 1 90 ? -5.647 -17.966 5.159 1.00 54.50 90 ASP A O 1
ATOM 714 N N . SER A 1 91 ? -4.784 -16.931 3.397 1.00 49.81 91 SER A N 1
ATOM 715 C CA . SER A 1 91 ? -3.474 -17.565 3.628 1.00 49.81 91 SER A CA 1
ATOM 716 C C . SER A 1 91 ? -2.617 -16.766 4.619 1.00 49.81 91 SER A C 1
ATOM 718 O O . SER A 1 91 ? -2.325 -15.596 4.361 1.00 49.81 91 SER A O 1
ATOM 720 N N . VAL A 1 92 ? -2.126 -17.427 5.673 1.00 52.34 92 VAL A N 1
ATOM 721 C CA . VAL A 1 92 ? -1.100 -16.907 6.606 1.00 52.34 92 VAL A CA 1
ATOM 722 C C . VAL A 1 92 ? 0.166 -16.446 5.855 1.00 52.34 92 VAL A C 1
ATOM 724 O O . VAL A 1 92 ? 0.813 -15.487 6.257 1.00 52.34 92 VAL A O 1
ATOM 727 N N . ASP A 1 93 ? 0.452 -17.049 4.696 1.00 56.41 93 ASP A N 1
ATOM 728 C CA . ASP A 1 93 ? 1.651 -16.795 3.883 1.00 56.41 93 ASP A CA 1
ATOM 729 C C . ASP A 1 93 ? 1.406 -15.899 2.655 1.00 56.41 93 ASP A C 1
ATOM 731 O O . ASP A 1 93 ? 2.027 -16.127 1.621 1.00 56.41 93 ASP A O 1
ATOM 735 N N . CYS A 1 94 ? 0.468 -14.940 2.730 1.00 61.62 94 CYS A N 1
ATOM 736 C CA . CYS A 1 94 ? 0.143 -13.960 1.673 1.00 61.62 94 CYS A CA 1
ATOM 737 C C . CYS A 1 94 ? 0.501 -14.414 0.243 1.00 61.62 94 CYS A C 1
ATOM 739 O O . CYS A 1 94 ? 1.452 -13.920 -0.363 1.00 61.62 94 CYS A O 1
ATOM 741 N N . ARG A 1 95 ? -0.256 -15.372 -0.303 1.00 77.00 95 ARG A N 1
ATOM 742 C CA . ARG A 1 95 ? -0.057 -15.804 -1.691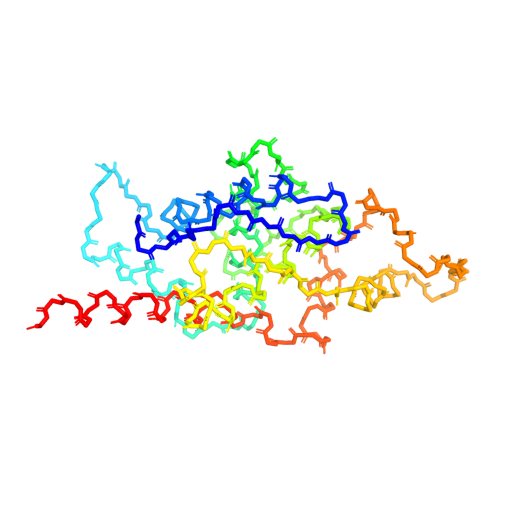 1.00 77.00 95 ARG A CA 1
ATOM 743 C C . ARG A 1 95 ? -0.621 -14.743 -2.626 1.00 77.00 95 ARG A C 1
ATOM 745 O O . ARG A 1 95 ? -1.838 -14.621 -2.769 1.00 77.00 95 ARG A O 1
ATOM 752 N N . ILE A 1 96 ? 0.278 -13.967 -3.217 1.00 85.06 96 ILE A N 1
ATOM 753 C CA . ILE A 1 96 ? -0.036 -12.927 -4.191 1.00 85.06 96 ILE A CA 1
ATOM 754 C C . ILE A 1 96 ? 0.550 -13.371 -5.525 1.00 85.06 96 ILE A C 1
ATOM 756 O O . ILE A 1 96 ? 1.745 -13.636 -5.619 1.00 85.06 96 ILE A O 1
ATOM 760 N N . ASN A 1 97 ? -0.297 -13.466 -6.544 1.00 86.44 97 ASN A N 1
ATOM 761 C CA . ASN A 1 97 ? 0.138 -13.731 -7.911 1.00 86.44 97 ASN A CA 1
ATOM 762 C C . ASN A 1 97 ? 0.039 -12.453 -8.747 1.00 86.44 97 ASN A C 1
ATOM 764 O O . ASN A 1 97 ? -0.692 -11.528 -8.396 1.00 86.44 97 ASN A O 1
ATOM 768 N N . GLY A 1 98 ? 0.754 -12.422 -9.871 1.00 90.06 98 GLY A N 1
ATOM 769 C CA . GLY A 1 98 ? 0.679 -11.334 -10.843 1.00 90.06 98 GLY A CA 1
ATOM 770 C C . GLY A 1 98 ? 1.914 -10.438 -10.862 1.00 90.06 98 GLY A C 1
ATOM 771 O O . GLY A 1 98 ? 3.028 -10.847 -10.516 1.00 90.06 98 GLY A O 1
ATOM 772 N N . TYR A 1 99 ? 1.724 -9.210 -11.332 1.00 92.06 99 TYR A N 1
ATOM 773 C CA . TYR A 1 99 ? 2.804 -8.252 -11.551 1.00 92.06 99 TYR A CA 1
ATOM 774 C C . TYR A 1 99 ? 2.353 -6.825 -11.240 1.00 92.06 99 TYR A C 1
ATOM 776 O O . TYR A 1 99 ? 1.171 -6.496 -11.266 1.00 92.06 99 TYR A O 1
ATOM 784 N N . PHE A 1 100 ? 3.325 -5.959 -10.986 1.00 92.19 100 PHE A N 1
ATOM 785 C CA . PHE A 1 100 ? 3.130 -4.518 -10.916 1.00 92.19 100 PHE A CA 1
ATOM 786 C C . PHE A 1 100 ? 3.550 -3.893 -12.237 1.00 92.19 100 PHE A C 1
ATOM 788 O O . PHE A 1 100 ? 4.572 -4.278 -12.806 1.00 92.19 100 PHE A O 1
ATOM 795 N N . MET A 1 101 ? 2.818 -2.887 -12.705 1.00 92.00 101 MET A N 1
ATOM 796 C CA 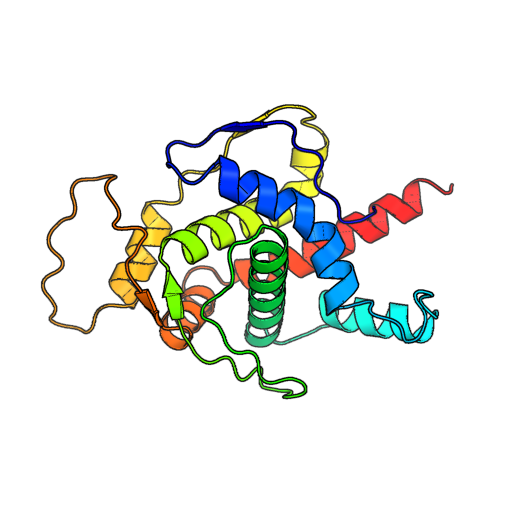. MET A 1 101 ? 3.400 -1.949 -13.658 1.00 92.00 101 MET A CA 1
ATOM 797 C C . MET A 1 101 ? 4.367 -1.027 -12.911 1.00 92.00 101 MET A C 1
ATOM 799 O O . MET A 1 101 ? 4.177 -0.733 -11.729 1.00 92.00 101 MET A O 1
ATOM 803 N N . LEU A 1 102 ? 5.386 -0.502 -13.586 1.00 90.75 102 LEU A N 1
ATOM 804 C CA . LEU A 1 102 ? 6.335 0.419 -12.961 1.00 90.75 102 LEU A CA 1
ATOM 805 C C . LEU A 1 102 ? 5.641 1.689 -12.421 1.00 90.75 102 LEU A C 1
ATOM 807 O O . LEU A 1 102 ? 6.054 2.226 -11.392 1.00 90.75 102 LEU A O 1
ATOM 811 N N . ARG A 1 103 ? 4.523 2.118 -13.031 1.00 90.75 103 ARG A N 1
ATOM 812 C CA . ARG A 1 103 ? 3.642 3.162 -12.466 1.00 90.75 103 ARG A CA 1
ATOM 813 C C . ARG A 1 103 ? 3.045 2.791 -11.102 1.00 90.75 103 ARG A C 1
ATOM 815 O O . ARG A 1 103 ? 2.873 3.659 -10.246 1.00 90.75 103 ARG A O 1
ATOM 822 N N . ASP A 1 104 ? 2.721 1.519 -10.893 1.00 92.25 104 ASP A N 1
ATOM 823 C CA . ASP A 1 104 ? 2.132 1.033 -9.645 1.00 92.25 104 ASP A CA 1
ATOM 824 C C . ASP A 1 104 ? 3.207 1.027 -8.557 1.00 92.25 104 ASP A C 1
ATOM 826 O O . ASP A 1 104 ? 2.965 1.485 -7.446 1.00 92.25 104 ASP A O 1
ATOM 830 N N . VAL A 1 105 ? 4.438 0.638 -8.911 1.00 93.31 105 VAL A N 1
ATOM 831 C CA . VAL A 1 105 ? 5.608 0.749 -8.025 1.00 93.31 105 VAL A CA 1
ATOM 832 C C . VAL A 1 105 ? 5.874 2.207 -7.638 1.00 93.31 105 VAL A C 1
ATOM 834 O O . VAL A 1 105 ? 6.082 2.502 -6.463 1.00 93.31 105 VAL A O 1
ATOM 837 N N . LEU A 1 106 ? 5.829 3.136 -8.597 1.00 92.38 106 LEU A N 1
ATOM 838 C CA . LEU A 1 106 ? 5.991 4.570 -8.339 1.00 92.38 106 LEU A CA 1
ATOM 839 C C . LEU A 1 106 ? 4.946 5.092 -7.341 1.00 92.38 106 LEU A C 1
ATOM 841 O O . LEU A 1 106 ? 5.298 5.697 -6.328 1.00 92.38 106 LEU A O 1
ATOM 845 N N . THR A 1 107 ? 3.666 4.832 -7.608 1.00 93.38 107 THR A N 1
ATOM 846 C CA . THR A 1 107 ? 2.569 5.286 -6.738 1.00 93.38 107 THR A CA 1
ATOM 847 C C . THR A 1 107 ? 2.601 4.616 -5.366 1.00 93.38 107 THR A C 1
ATOM 849 O O . THR A 1 107 ? 2.317 5.271 -4.365 1.00 93.38 107 THR A O 1
ATOM 852 N N . LEU A 1 108 ? 3.023 3.353 -5.283 1.00 94.44 108 LEU A N 1
ATOM 853 C CA . LEU A 1 108 ? 3.264 2.665 -4.020 1.00 94.44 108 LEU A CA 1
ATOM 854 C C . LEU A 1 108 ? 4.371 3.349 -3.205 1.00 94.44 108 LEU A C 1
ATOM 856 O O . LEU A 1 108 ? 4.177 3.622 -2.025 1.00 94.44 108 LEU A O 1
ATOM 860 N N . LEU A 1 109 ? 5.518 3.663 -3.815 1.00 94.38 109 LEU A N 1
ATOM 861 C CA . LEU A 1 109 ? 6.622 4.339 -3.122 1.00 94.38 109 LEU A CA 1
ATOM 862 C C . LEU A 1 109 ? 6.203 5.714 -2.593 1.00 94.38 109 LEU A C 1
ATOM 864 O O . LEU A 1 109 ? 6.538 6.069 -1.460 1.00 94.38 109 LEU A O 1
ATOM 868 N N . TRP A 1 110 ? 5.438 6.472 -3.379 1.00 93.44 110 TRP A N 1
ATOM 869 C CA . TRP A 1 110 ? 4.878 7.741 -2.925 1.00 93.44 110 TRP A CA 1
ATOM 870 C C . TRP A 1 110 ? 3.874 7.567 -1.787 1.00 93.44 110 TRP A C 1
ATOM 872 O O . TRP A 1 110 ? 3.941 8.319 -0.817 1.00 93.44 110 TRP A O 1
ATOM 882 N N . LEU A 1 111 ? 2.991 6.567 -1.853 1.00 94.56 111 LEU A N 1
ATOM 883 C CA . LEU A 1 111 ? 2.055 6.262 -0.769 1.00 94.56 111 LEU A CA 1
ATOM 884 C C . LEU A 1 111 ? 2.803 5.979 0.541 1.00 94.56 111 LEU A C 1
ATOM 886 O O . LEU A 1 111 ? 2.488 6.566 1.576 1.00 94.56 111 LEU A O 1
ATOM 890 N N . CYS A 1 112 ? 3.837 5.140 0.482 1.00 94.31 112 CYS A N 1
ATOM 891 C CA . CYS A 1 112 ? 4.678 4.813 1.631 1.00 94.31 112 CYS A CA 1
ATOM 892 C C . CYS A 1 112 ? 5.382 6.040 2.206 1.00 94.31 112 CYS A C 1
ATOM 894 O O . CYS A 1 112 ? 5.456 6.202 3.425 1.00 94.31 112 CYS A O 1
ATOM 896 N N . TRP A 1 113 ? 5.892 6.913 1.336 1.00 92.31 113 TRP A N 1
ATOM 897 C CA . TRP A 1 113 ? 6.521 8.157 1.759 1.00 92.31 113 TRP A CA 1
ATOM 898 C C . TRP A 1 113 ? 5.524 9.070 2.480 1.00 92.31 113 TRP A C 1
ATOM 900 O O . TRP A 1 113 ? 5.830 9.573 3.559 1.00 92.31 113 TRP A O 1
ATOM 910 N N . ILE A 1 114 ? 4.307 9.224 1.951 1.00 91.69 114 ILE A N 1
ATOM 911 C CA . ILE A 1 114 ? 3.257 10.016 2.604 1.00 91.69 114 ILE A CA 1
ATOM 912 C C . ILE A 1 114 ? 2.914 9.430 3.973 1.00 91.69 114 ILE A C 1
ATOM 914 O O . ILE A 1 114 ? 2.898 10.168 4.953 1.00 91.69 114 ILE A O 1
ATOM 918 N N . MET A 1 115 ? 2.701 8.115 4.065 1.00 92.19 115 MET A N 1
ATOM 919 C CA . MET A 1 115 ? 2.399 7.432 5.328 1.00 92.19 115 MET A CA 1
ATOM 920 C C . MET A 1 115 ? 3.498 7.633 6.377 1.00 92.19 115 MET A C 1
ATOM 922 O O . MET A 1 115 ? 3.207 7.975 7.519 1.00 92.19 115 MET A O 1
ATOM 926 N N . MET A 1 116 ? 4.767 7.499 5.984 1.00 89.75 116 MET A N 1
ATOM 927 C CA . MET A 1 116 ? 5.925 7.676 6.872 1.00 89.75 116 MET A CA 1
ATOM 928 C C . MET A 1 116 ? 6.119 9.128 7.344 1.00 89.75 116 MET A C 1
ATOM 930 O O . MET A 1 116 ? 6.779 9.398 8.353 1.00 89.75 116 MET A O 1
ATOM 934 N N . HIS A 1 117 ? 5.578 10.090 6.602 1.00 85.50 117 HIS A N 1
ATOM 935 C CA . HIS A 1 117 ? 5.718 11.514 6.880 1.00 85.50 117 HIS A CA 1
ATOM 936 C C . HIS A 1 117 ? 4.393 12.181 7.281 1.00 85.50 117 HIS A C 1
ATOM 938 O O . HIS A 1 117 ? 4.361 13.401 7.435 1.00 85.50 117 HIS A O 1
ATOM 944 N N . ASP A 1 118 ? 3.325 11.417 7.515 1.00 83.62 118 ASP A N 1
ATOM 945 C CA . ASP A 1 118 ? 1.968 11.934 7.711 1.00 83.62 118 ASP A CA 1
ATOM 946 C C . ASP A 1 118 ? 1.857 12.945 8.864 1.00 83.62 118 ASP A C 1
ATOM 948 O O . ASP A 1 118 ? 1.288 14.023 8.699 1.00 83.62 118 ASP A O 1
ATOM 952 N N . SER A 1 119 ? 2.489 12.681 10.008 1.00 75.69 119 SER A N 1
ATOM 953 C CA . SER A 1 119 ? 2.504 13.604 11.157 1.00 75.69 119 SER A CA 1
ATOM 954 C C . SER A 1 119 ? 3.173 14.958 10.860 1.00 75.69 119 SER A C 1
ATOM 956 O O . SER A 1 119 ? 2.886 15.969 11.507 1.00 75.69 119 SER A O 1
ATOM 958 N N . ARG A 1 120 ? 4.064 14.999 9.861 1.00 73.12 120 ARG A N 1
ATOM 959 C CA . ARG A 1 120 ? 4.721 16.220 9.368 1.00 73.12 120 ARG A CA 1
ATOM 960 C C . ARG A 1 120 ? 3.901 16.886 8.268 1.00 73.12 120 ARG A C 1
ATOM 962 O O . ARG A 1 120 ? 3.788 18.108 8.251 1.00 73.12 120 ARG A O 1
ATOM 969 N N . ILE A 1 121 ? 3.331 16.084 7.373 1.00 72.44 121 ILE A N 1
ATOM 970 C CA . ILE A 1 121 ? 2.602 16.542 6.191 1.00 72.44 121 ILE A CA 1
ATOM 971 C C . ILE A 1 121 ? 1.187 17.023 6.540 1.00 72.44 121 ILE A C 1
ATOM 973 O O . ILE A 1 121 ? 0.706 17.970 5.933 1.00 72.44 121 ILE A O 1
ATOM 977 N N . SER A 1 122 ? 0.530 16.445 7.544 1.00 66.19 122 SER A N 1
ATOM 978 C CA . SER A 1 122 ? -0.801 16.866 8.015 1.00 66.19 122 SER A CA 1
ATOM 979 C C . SER A 1 122 ? -0.865 18.332 8.469 1.00 66.19 122 SER A C 1
ATOM 981 O O . SER A 1 122 ? -1.950 18.897 8.546 1.00 66.19 122 SER A O 1
ATOM 983 N N . LYS A 1 123 ? 0.288 18.969 8.713 1.00 66.06 123 LYS A N 1
ATOM 984 C CA . LYS A 1 123 ? 0.420 20.405 9.014 1.00 66.06 123 LYS A CA 1
ATOM 985 C C . LYS A 1 123 ? 0.511 21.295 7.763 1.00 66.06 123 LYS A C 1
ATOM 987 O O . LYS A 1 123 ? 0.500 22.515 7.887 1.00 66.06 123 LYS A O 1
ATOM 992 N N . LEU A 1 124 ? 0.645 20.706 6.574 1.00 63.56 124 LEU A N 1
ATOM 993 C CA . LEU A 1 124 ? 0.804 21.379 5.283 1.00 63.56 124 LEU A CA 1
ATOM 994 C C . LEU A 1 124 ? -0.512 21.248 4.500 1.00 63.56 124 LEU A C 1
ATOM 996 O O . LEU A 1 124 ? -0.754 20.261 3.814 1.00 63.56 124 LEU A O 1
ATOM 1000 N N . GLU A 1 125 ? -1.404 22.228 4.631 1.00 59.97 125 GLU A N 1
ATOM 1001 C CA . GLU A 1 125 ? -2.823 22.047 4.279 1.00 59.97 125 GLU A CA 1
ATOM 1002 C C . GLU A 1 125 ? -3.200 22.157 2.786 1.00 59.97 125 GLU A C 1
ATOM 1004 O O . GLU A 1 125 ? -4.386 22.063 2.467 1.00 59.97 125 GLU A O 1
ATOM 1009 N N . VAL A 1 126 ? -2.275 22.371 1.836 1.00 69.12 126 VAL A N 1
ATOM 1010 C CA . VAL A 1 126 ? -2.711 22.766 0.473 1.00 69.12 126 VAL A CA 1
ATOM 1011 C C . VAL A 1 126 ? -2.011 22.059 -0.686 1.00 69.12 126 VAL A C 1
ATOM 1013 O O . VAL A 1 126 ? -2.705 21.575 -1.583 1.00 69.12 126 VAL A O 1
ATOM 1016 N N . VAL A 1 127 ? -0.678 21.971 -0.693 1.00 78.31 127 VAL A N 1
ATOM 1017 C CA . VAL A 1 127 ? 0.085 21.424 -1.829 1.00 78.31 127 VAL A CA 1
ATOM 1018 C C . VAL A 1 127 ? 1.143 20.450 -1.330 1.00 78.31 127 VAL A C 1
ATOM 1020 O O . VAL A 1 127 ? 1.956 20.803 -0.476 1.00 78.31 127 VAL A O 1
ATOM 1023 N N . LEU A 1 128 ? 1.131 19.232 -1.871 1.00 82.69 128 LEU A N 1
ATOM 1024 C CA . LEU A 1 128 ? 2.104 18.197 -1.548 1.00 82.69 128 LEU A CA 1
ATOM 1025 C C . LEU A 1 128 ? 3.109 18.021 -2.690 1.00 82.69 128 LEU A C 1
ATOM 1027 O O . LEU A 1 128 ? 2.748 17.531 -3.757 1.00 82.69 128 LEU A O 1
ATOM 1031 N N . ALA A 1 129 ? 4.371 18.370 -2.443 1.00 85.00 129 ALA A N 1
ATOM 1032 C CA . ALA A 1 129 ? 5.468 18.058 -3.354 1.00 85.00 129 ALA A CA 1
ATOM 1033 C C . ALA A 1 129 ? 5.966 16.627 -3.105 1.00 85.00 129 ALA A C 1
ATOM 1035 O O . ALA A 1 129 ? 6.391 16.302 -1.992 1.00 85.00 129 ALA A O 1
ATOM 1036 N N . LEU A 1 130 ? 5.907 15.771 -4.127 1.00 86.62 130 LEU A N 1
ATOM 1037 C CA . LEU A 1 130 ? 6.339 14.376 -4.015 1.00 86.62 130 LEU A CA 1
ATOM 1038 C C . LEU A 1 130 ? 7.851 14.226 -4.204 1.00 86.62 130 LEU A C 1
ATOM 1040 O O . LEU A 1 130 ? 8.450 14.938 -5.015 1.00 86.62 130 LEU A O 1
ATOM 1044 N N . PRO A 1 131 ? 8.488 13.279 -3.493 1.00 88.25 131 PRO A N 1
ATOM 1045 C CA . PRO A 1 131 ? 9.911 13.032 -3.646 1.00 88.25 131 PRO A CA 1
ATOM 1046 C C . PRO A 1 131 ? 10.230 12.435 -5.020 1.00 88.25 131 PRO A C 1
ATOM 1048 O O . PRO A 1 131 ? 9.462 11.653 -5.592 1.00 88.25 131 PRO A O 1
ATOM 1051 N N . GLU A 1 132 ? 11.421 12.757 -5.518 1.00 85.75 132 GLU A N 1
ATOM 1052 C CA . GLU A 1 132 ? 11.985 12.116 -6.700 1.00 85.75 132 GLU A CA 1
ATOM 1053 C C . GLU A 1 132 ? 12.483 10.710 -6.333 1.00 85.75 132 GLU A C 1
ATOM 1055 O O . GLU A 1 132 ? 13.433 10.552 -5.570 1.00 85.75 132 GLU A O 1
ATOM 1060 N N . VAL A 1 133 ? 11.832 9.675 -6.872 1.00 88.50 133 VAL A N 1
ATOM 1061 C CA . VAL A 1 133 ? 12.137 8.261 -6.568 1.00 88.50 133 VAL A CA 1
ATOM 1062 C C . VAL A 1 133 ? 12.825 7.533 -7.726 1.00 88.50 133 VAL A C 1
ATOM 1064 O O . VAL A 1 133 ? 12.910 6.306 -7.734 1.00 88.50 133 VAL A O 1
ATOM 1067 N N . ASN A 1 134 ? 13.364 8.280 -8.692 1.00 87.06 134 ASN A N 1
ATOM 1068 C CA . ASN A 1 134 ? 13.987 7.754 -9.911 1.00 87.06 134 ASN A CA 1
ATOM 1069 C C . ASN A 1 134 ? 15.072 6.708 -9.614 1.00 87.06 134 ASN A C 1
ATOM 1071 O O . ASN A 1 134 ? 15.110 5.654 -10.242 1.00 87.06 134 ASN A O 1
ATOM 1075 N N . HIS A 1 135 ? 15.919 6.955 -8.612 1.00 87.25 135 HIS A N 1
ATOM 1076 C CA . HIS A 1 135 ? 16.959 6.005 -8.206 1.00 87.25 135 HIS A CA 1
ATOM 1077 C C . HIS A 1 135 ? 16.394 4.691 -7.643 1.00 87.25 135 HIS A C 1
ATOM 1079 O O . HIS A 1 135 ? 16.968 3.627 -7.874 1.00 87.25 135 HIS A O 1
ATOM 1085 N N . LEU A 1 136 ? 15.256 4.745 -6.943 1.00 90.62 136 LEU A N 1
ATOM 1086 C CA . LEU A 1 136 ? 14.587 3.546 -6.439 1.00 90.62 136 LEU A CA 1
ATOM 1087 C C . LEU A 1 136 ? 13.960 2.761 -7.591 1.00 90.62 136 LEU A C 1
ATOM 1089 O O . LEU A 1 136 ? 14.202 1.560 -7.682 1.00 90.62 136 LEU A O 1
ATOM 1093 N N . LEU A 1 137 ? 13.259 3.430 -8.514 1.00 89.62 137 LEU A N 1
ATOM 1094 C CA . LEU A 1 137 ? 12.712 2.791 -9.718 1.00 89.62 137 LEU A CA 1
ATOM 1095 C C . LEU A 1 137 ? 13.807 2.105 -10.541 1.00 89.62 137 LEU A C 1
ATOM 1097 O O . LEU A 1 137 ? 13.652 0.954 -10.943 1.00 89.62 137 LEU A O 1
ATOM 1101 N N . TRP A 1 138 ? 14.953 2.766 -10.712 1.00 86.44 138 TRP A N 1
ATOM 1102 C CA . TRP A 1 138 ? 16.125 2.171 -11.348 1.00 86.44 138 TRP A CA 1
ATOM 1103 C C . TRP A 1 138 ? 16.598 0.904 -10.647 1.00 86.44 138 TRP A C 1
ATOM 1105 O O . TRP A 1 138 ? 16.844 -0.106 -11.302 1.00 86.44 138 TRP A O 1
ATOM 1115 N N . SER A 1 139 ? 16.708 0.934 -9.318 1.00 90.25 139 SER A N 1
ATOM 1116 C CA . SER A 1 139 ? 17.127 -0.244 -8.559 1.00 90.25 139 SER A CA 1
ATOM 1117 C C . SER A 1 139 ? 16.130 -1.405 -8.673 1.00 90.25 139 SER A C 1
ATOM 1119 O O . SER A 1 139 ? 16.558 -2.556 -8.735 1.00 90.25 139 SER A O 1
ATOM 1121 N N . VAL A 1 140 ? 14.826 -1.113 -8.781 1.00 90.69 140 VAL A N 1
ATOM 1122 C CA . VAL A 1 140 ? 13.788 -2.120 -9.047 1.00 90.69 140 VAL A CA 1
ATOM 1123 C C . VAL A 1 140 ? 14.014 -2.748 -10.419 1.00 90.69 140 VAL A C 1
ATOM 1125 O O . VAL A 1 140 ? 14.113 -3.970 -10.506 1.00 90.69 140 VAL A O 1
ATOM 1128 N N . ILE A 1 141 ? 14.171 -1.939 -11.472 1.00 87.56 141 ILE A N 1
ATOM 1129 C CA . ILE A 1 141 ? 14.428 -2.421 -12.840 1.00 87.56 141 ILE A CA 1
ATOM 1130 C C . ILE A 1 141 ? 15.691 -3.290 -12.880 1.00 87.56 141 ILE A C 1
ATOM 1132 O O . ILE A 1 141 ? 15.666 -4.392 -13.425 1.00 87.56 141 ILE A O 1
ATOM 1136 N N . LEU A 1 142 ? 16.776 -2.826 -12.254 1.00 84.69 142 LEU A N 1
ATOM 1137 C CA . LEU A 1 142 ? 18.042 -3.557 -12.162 1.00 84.69 142 LEU A CA 1
ATOM 1138 C C . LEU A 1 142 ? 17.870 -4.907 -11.458 1.00 84.69 142 LEU A C 1
ATOM 1140 O O . LEU A 1 142 ? 18.421 -5.900 -11.917 1.00 84.69 142 LEU A O 1
ATOM 1144 N N . SER A 1 143 ? 17.084 -4.959 -10.378 1.00 84.25 143 SER A N 1
ATOM 1145 C CA . SER A 1 143 ? 16.783 -6.212 -9.674 1.00 84.25 143 SER A CA 1
ATOM 1146 C C . SER A 1 143 ? 15.818 -7.131 -10.428 1.00 84.25 143 SER A C 1
ATOM 1148 O O . SER A 1 143 ? 15.779 -8.333 -10.165 1.00 84.25 143 SER A O 1
ATOM 1150 N N . ASN A 1 144 ? 15.025 -6.571 -11.347 1.00 80.75 144 ASN A N 1
ATOM 1151 C CA . ASN A 1 144 ? 14.050 -7.317 -12.131 1.00 80.75 144 ASN A CA 1
ATOM 1152 C C . ASN A 1 144 ? 14.700 -8.036 -13.323 1.00 80.75 144 ASN A C 1
ATOM 1154 O O . ASN A 1 144 ? 14.194 -9.063 -13.774 1.00 80.75 144 ASN A O 1
ATOM 1158 N N . ASN A 1 145 ? 15.821 -7.514 -13.812 1.00 74.94 145 ASN A N 1
ATOM 1159 C CA . ASN A 1 145 ? 16.559 -8.044 -14.948 1.00 74.94 145 ASN A CA 1
ATOM 1160 C C . ASN A 1 145 ? 17.469 -9.214 -14.551 1.00 74.94 145 ASN A C 1
ATOM 1162 O O . ASN A 1 145 ? 18.110 -9.199 -13.500 1.00 74.94 145 ASN A O 1
ATOM 1166 N N . ASP A 1 146 ? 17.529 -10.235 -15.404 1.00 64.62 146 ASP A N 1
ATOM 1167 C CA . ASP A 1 146 ? 18.411 -11.378 -15.185 1.00 64.62 146 ASP A CA 1
ATOM 1168 C C . ASP A 1 146 ? 19.864 -10.997 -15.524 1.00 64.62 146 ASP A C 1
ATOM 1170 O O . ASP A 1 146 ? 20.131 -10.146 -16.379 1.00 64.62 146 ASP A O 1
ATOM 1174 N N . VAL A 1 147 ? 20.824 -11.625 -14.839 1.00 52.97 147 VAL A N 1
ATOM 1175 C CA . VAL A 1 147 ? 22.259 -11.377 -15.040 1.00 52.97 147 VAL A CA 1
ATOM 1176 C C . VAL A 1 147 ? 22.620 -11.658 -16.504 1.00 52.97 147 VAL A C 1
ATOM 1178 O O . VAL A 1 147 ? 22.681 -12.813 -16.914 1.00 52.97 147 VAL A O 1
ATOM 1181 N N . GLY A 1 148 ? 22.851 -10.602 -17.290 1.00 49.62 148 GLY A N 1
ATOM 1182 C CA . GLY A 1 148 ? 23.245 -10.695 -18.702 1.00 49.62 148 GLY A CA 1
ATOM 1183 C C . GLY A 1 148 ? 22.335 -9.971 -19.699 1.00 49.62 148 GLY A C 1
ATOM 1184 O O . GLY A 1 148 ? 22.713 -9.858 -20.861 1.00 49.62 148 GLY A O 1
ATOM 1185 N N . SER A 1 149 ? 21.177 -9.441 -19.288 1.00 56.62 149 SER A N 1
ATOM 1186 C CA . SER A 1 149 ? 20.396 -8.560 -20.167 1.00 56.62 149 SER A CA 1
ATOM 1187 C C . SER A 1 149 ? 21.053 -7.179 -20.253 1.00 56.62 149 SER A C 1
ATOM 1189 O O . SER A 1 149 ? 21.227 -6.517 -19.227 1.00 56.62 149 SER A O 1
ATOM 1191 N N . GLU A 1 150 ? 21.399 -6.729 -21.461 1.00 51.59 150 GLU A N 1
ATOM 1192 C CA . GLU A 1 150 ? 21.890 -5.369 -21.693 1.00 51.59 150 GLU A CA 1
ATOM 1193 C C . GLU A 1 150 ? 20.812 -4.352 -21.308 1.00 51.59 150 GLU A C 1
ATOM 1195 O O . GLU A 1 150 ? 19.808 -4.165 -21.998 1.00 51.59 150 GLU A O 1
ATOM 1200 N N . ILE A 1 151 ? 21.029 -3.670 -20.188 1.00 55.53 151 ILE A N 1
ATOM 1201 C CA . ILE A 1 151 ? 20.232 -2.510 -19.814 1.00 55.53 151 ILE A CA 1
ATOM 1202 C C . ILE A 1 151 ? 20.755 -1.370 -20.667 1.00 55.53 151 ILE A C 1
ATOM 1204 O O . ILE A 1 151 ? 21.830 -0.829 -20.399 1.00 55.53 151 ILE A O 1
ATOM 1208 N N . LYS A 1 152 ? 20.011 -1.020 -21.721 1.00 57.09 152 LYS A N 1
ATOM 1209 C CA . LYS A 1 152 ? 20.275 0.227 -22.435 1.00 57.09 152 LYS A CA 1
ATOM 1210 C C . LYS A 1 152 ? 20.276 1.348 -21.392 1.00 57.09 152 LYS A C 1
ATOM 1212 O O . LYS A 1 152 ? 19.325 1.404 -20.608 1.00 57.09 152 LYS A O 1
ATOM 1217 N N . PRO A 1 153 ? 21.312 2.202 -21.338 1.00 50.53 153 PRO A N 1
ATOM 1218 C CA . PRO A 1 153 ? 21.278 3.380 -20.489 1.00 50.53 153 PRO A CA 1
ATOM 1219 C C . PRO A 1 153 ? 20.067 4.207 -20.923 1.00 50.53 153 PRO A C 1
ATOM 1221 O O . PRO A 1 153 ? 20.061 4.813 -21.989 1.00 50.53 153 PRO A O 1
ATOM 1224 N N . MET A 1 154 ? 18.989 4.113 -20.149 1.00 53.97 154 MET A N 1
ATOM 1225 C CA . MET A 1 154 ? 17.780 4.892 -20.357 1.00 53.97 154 MET A CA 1
ATOM 1226 C C . MET A 1 154 ? 18.170 6.319 -19.989 1.00 53.97 154 MET A C 1
ATOM 1228 O O . MET A 1 154 ? 18.676 6.554 -18.886 1.00 53.97 154 MET A O 1
ATOM 1232 N N . ASP A 1 155 ? 18.027 7.243 -20.934 1.00 53.75 155 ASP A N 1
ATOM 1233 C CA . ASP A 1 155 ? 18.366 8.644 -20.716 1.00 53.75 155 ASP A CA 1
ATOM 1234 C C . ASP A 1 155 ? 17.690 9.126 -19.427 1.00 53.75 155 ASP A C 1
ATOM 1236 O O . ASP A 1 155 ? 16.500 8.880 -19.206 1.00 53.75 155 ASP A O 1
ATOM 1240 N N . GLN A 1 156 ? 18.486 9.731 -18.541 1.00 52.53 156 GLN A N 1
ATOM 1241 C CA . GLN A 1 156 ? 18.119 10.120 -17.178 1.00 52.53 156 GLN A CA 1
ATOM 1242 C C . GLN A 1 156 ? 16.728 10.780 -17.123 1.00 52.53 156 GLN A C 1
ATOM 1244 O O . GLN A 1 156 ? 16.594 11.975 -17.368 1.00 52.53 156 GLN A O 1
ATOM 1249 N N . GLY A 1 157 ? 15.695 10.004 -16.774 1.00 56.34 157 GLY A N 1
ATOM 1250 C CA . GLY A 1 157 ? 14.354 10.513 -16.467 1.00 56.34 157 GLY A CA 1
ATOM 1251 C C . GLY A 1 157 ? 13.194 9.953 -17.293 1.00 56.34 157 GLY A C 1
ATOM 1252 O O . GLY A 1 157 ? 12.054 10.111 -16.863 1.00 56.34 157 GLY A O 1
ATOM 1253 N N . ASN A 1 158 ? 13.433 9.257 -18.408 1.00 67.56 158 ASN A N 1
ATOM 1254 C CA . ASN A 1 158 ? 12.345 8.673 -19.203 1.00 67.56 158 ASN A CA 1
ATOM 1255 C C . ASN A 1 158 ? 12.158 7.194 -18.869 1.00 67.56 158 ASN A C 1
ATOM 1257 O O . ASN A 1 158 ? 12.738 6.347 -19.532 1.00 67.56 158 ASN A O 1
ATOM 1261 N N . PHE A 1 159 ? 11.350 6.884 -17.853 1.00 73.69 159 PHE A N 1
ATOM 1262 C CA . PHE A 1 159 ? 10.956 5.506 -17.550 1.00 73.69 159 PHE A CA 1
ATOM 1263 C C . PHE A 1 159 ? 9.760 5.078 -18.396 1.00 73.69 159 PHE A C 1
ATOM 1265 O O . PHE A 1 159 ? 8.776 5.812 -18.508 1.00 73.69 159 PHE A O 1
ATOM 1272 N N . ASP A 1 160 ? 9.800 3.852 -18.913 1.00 83.00 160 ASP A N 1
ATOM 1273 C CA . ASP A 1 160 ? 8.604 3.208 -19.436 1.00 83.00 160 ASP A CA 1
ATOM 1274 C C . ASP A 1 160 ? 7.762 2.726 -18.252 1.00 83.00 160 ASP A C 1
ATOM 1276 O O . ASP A 1 160 ? 7.961 1.647 -17.694 1.00 83.00 160 ASP A O 1
ATOM 1280 N N . LEU A 1 161 ? 6.814 3.567 -17.846 1.00 83.69 161 LEU A N 1
ATOM 1281 C CA . LEU A 1 161 ? 5.914 3.291 -16.730 1.00 83.69 161 LEU A CA 1
ATOM 1282 C C . LEU A 1 161 ? 4.967 2.099 -16.986 1.00 83.69 161 LEU A C 1
ATOM 1284 O O . LEU A 1 161 ? 4.293 1.659 -16.050 1.00 83.69 161 LEU A O 1
ATOM 1288 N N . SER A 1 162 ? 4.928 1.573 -18.218 1.00 85.56 162 SER A N 1
ATOM 1289 C CA . SER A 1 162 ? 4.197 0.357 -18.593 1.00 85.56 162 SER A CA 1
ATOM 1290 C C . SER A 1 162 ? 5.013 -0.933 -18.437 1.00 85.56 162 SER A C 1
ATOM 1292 O O . SER A 1 162 ? 4.466 -2.026 -18.587 1.00 85.56 162 SER A O 1
ATOM 1294 N N . GLN A 1 163 ? 6.301 -0.835 -18.084 1.00 88.62 163 GLN A N 1
ATOM 1295 C CA . GLN A 1 163 ? 7.144 -2.000 -17.829 1.00 88.62 163 GLN A CA 1
ATOM 1296 C C . GLN A 1 163 ? 6.610 -2.826 -16.649 1.00 88.62 163 GLN A C 1
ATOM 1298 O O . GLN A 1 163 ? 6.276 -2.287 -15.593 1.00 88.62 163 GLN A O 1
ATOM 1303 N N . GLN A 1 164 ? 6.588 -4.148 -16.815 1.00 92.38 164 GLN A N 1
ATOM 1304 C CA . GLN A 1 164 ? 6.128 -5.086 -15.793 1.00 92.38 164 GLN A CA 1
ATOM 1305 C C . GLN A 1 164 ? 7.256 -5.501 -14.842 1.00 92.38 164 GLN A C 1
ATOM 1307 O O . GLN A 1 164 ? 8.379 -5.801 -15.256 1.00 92.38 164 GLN A O 1
ATOM 1312 N N . VAL A 1 165 ? 6.923 -5.580 -13.558 1.00 90.31 165 VAL A N 1
ATOM 1313 C CA . VAL A 1 165 ? 7.780 -6.068 -12.479 1.00 90.31 165 VAL A CA 1
ATOM 1314 C C . VAL A 1 165 ? 7.039 -7.192 -11.769 1.00 90.31 165 VAL A C 1
ATOM 1316 O O . VAL A 1 165 ? 5.950 -6.984 -11.235 1.00 90.31 165 VAL A O 1
ATOM 1319 N N . SER A 1 166 ? 7.610 -8.396 -11.758 1.00 90.94 166 SER A N 1
ATOM 1320 C CA . SER A 1 166 ? 6.979 -9.534 -11.075 1.00 90.94 166 SER A CA 1
ATOM 1321 C C . SER A 1 166 ? 6.850 -9.264 -9.575 1.00 90.94 166 SER A C 1
ATOM 1323 O O . SER A 1 166 ? 7.777 -8.698 -8.983 1.00 90.94 166 SER A O 1
ATOM 1325 N N . PHE A 1 167 ? 5.754 -9.726 -8.965 1.00 90.94 167 PHE A N 1
ATOM 1326 C CA . PHE A 1 167 ? 5.537 -9.618 -7.521 1.00 90.94 167 PHE A CA 1
ATOM 1327 C C . PHE A 1 167 ? 6.748 -10.121 -6.719 1.00 90.94 167 PHE A C 1
ATOM 1329 O O . PHE A 1 167 ? 7.285 -9.373 -5.909 1.00 90.94 167 PHE A O 1
ATOM 1336 N N . ASP A 1 168 ? 7.244 -11.330 -7.004 1.00 89.88 168 ASP A N 1
ATOM 1337 C CA . ASP A 1 168 ? 8.329 -11.950 -6.229 1.00 89.88 168 ASP A CA 1
ATOM 1338 C C . ASP A 1 168 ? 9.620 -11.124 -6.239 1.00 89.88 168 ASP A C 1
ATOM 1340 O O . ASP A 1 168 ? 10.265 -10.940 -5.201 1.00 89.88 168 ASP A O 1
ATOM 1344 N N . LYS A 1 169 ? 10.002 -10.595 -7.412 1.00 91.25 169 LYS A N 1
ATOM 1345 C CA . LYS A 1 169 ? 11.208 -9.765 -7.549 1.00 91.25 169 LYS A CA 1
ATOM 1346 C C . LYS A 1 169 ? 11.038 -8.433 -6.815 1.00 91.25 169 LYS A C 1
ATOM 1348 O O . LYS A 1 169 ? 11.954 -8.035 -6.096 1.00 91.25 169 LYS A O 1
ATOM 1353 N N . LEU A 1 170 ? 9.870 -7.787 -6.915 1.00 92.81 170 LEU A N 1
ATOM 1354 C CA . LEU A 1 170 ? 9.594 -6.546 -6.181 1.00 92.81 170 LEU A CA 1
ATOM 1355 C C . LEU A 1 170 ? 9.551 -6.773 -4.666 1.00 92.81 170 LEU A C 1
ATOM 1357 O O . LEU A 1 170 ? 10.132 -5.995 -3.913 1.00 92.81 170 LEU A O 1
ATOM 1361 N N . HIS A 1 171 ? 8.887 -7.837 -4.222 1.00 92.19 171 HIS A N 1
ATOM 1362 C CA . HIS A 1 171 ? 8.750 -8.190 -2.813 1.00 92.19 171 HIS A CA 1
ATOM 1363 C C . HIS A 1 171 ? 10.115 -8.449 -2.178 1.00 92.19 171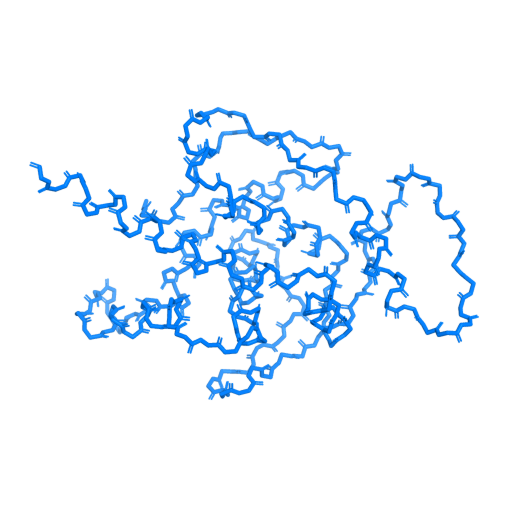 HIS A C 1
ATOM 1365 O O . HIS A 1 171 ? 10.461 -7.874 -1.144 1.00 92.19 171 HIS A O 1
ATOM 1371 N N . LYS A 1 172 ? 10.953 -9.241 -2.858 1.00 92.31 172 LYS A N 1
ATOM 1372 C CA . LYS A 1 172 ? 12.340 -9.474 -2.447 1.00 92.31 172 LYS A CA 1
ATOM 1373 C C . LYS A 1 172 ? 13.150 -8.179 -2.433 1.00 92.31 172 LYS A C 1
ATOM 1375 O O . LYS A 1 172 ? 13.876 -7.947 -1.472 1.00 92.31 172 LYS A O 1
ATOM 1380 N N . TRP A 1 173 ? 13.032 -7.345 -3.468 1.00 94.44 173 TRP A N 1
ATOM 1381 C CA . TRP A 1 173 ? 13.707 -6.047 -3.533 1.00 94.44 173 TRP A CA 1
ATOM 1382 C C . TRP A 1 173 ? 13.304 -5.134 -2.368 1.00 94.44 173 TRP A C 1
ATOM 1384 O O . TRP A 1 173 ? 14.170 -4.542 -1.729 1.00 94.44 173 TRP A O 1
ATOM 1394 N N . ALA A 1 174 ? 12.016 -5.053 -2.034 1.00 93.62 174 ALA A N 1
ATOM 1395 C CA . ALA A 1 174 ? 11.529 -4.198 -0.955 1.00 93.62 174 ALA A CA 1
ATOM 1396 C C . ALA A 1 174 ? 12.097 -4.636 0.402 1.00 93.62 174 ALA A C 1
ATOM 1398 O O . ALA A 1 174 ? 12.555 -3.799 1.180 1.00 93.62 174 ALA A O 1
ATOM 1399 N N . LEU A 1 175 ? 12.144 -5.948 0.654 1.00 91.25 175 LEU A N 1
ATOM 1400 C CA . LEU A 1 175 ? 12.717 -6.512 1.877 1.00 91.25 175 LEU A CA 1
ATOM 1401 C C . LEU A 1 175 ? 14.232 -6.291 2.003 1.00 91.25 175 LEU A C 1
ATOM 1403 O O . LEU A 1 175 ? 14.731 -6.195 3.123 1.00 91.25 175 LEU A O 1
ATOM 1407 N N . THR A 1 176 ? 14.972 -6.222 0.891 1.00 91.06 176 THR A N 1
ATOM 1408 C CA . THR A 1 176 ? 16.440 -6.093 0.915 1.00 91.06 176 THR A CA 1
ATOM 1409 C C . THR A 1 176 ? 16.929 -4.654 0.805 1.00 91.06 176 THR A C 1
ATOM 1411 O O . THR A 1 176 ? 17.873 -4.280 1.498 1.00 91.06 176 THR A O 1
ATOM 1414 N N . VAL A 1 177 ? 16.315 -3.844 -0.058 1.00 90.44 177 VAL A N 1
ATOM 1415 C CA . VAL A 1 177 ? 16.778 -2.489 -0.389 1.00 90.44 177 VAL A CA 1
ATOM 1416 C C . VAL A 1 177 ? 16.110 -1.441 0.493 1.00 90.44 177 VAL A C 1
ATOM 1418 O O . VAL A 1 177 ? 16.754 -0.467 0.880 1.00 90.44 177 VAL A O 1
ATOM 1421 N N . VAL A 1 178 ? 14.833 -1.628 0.840 1.00 88.25 178 VAL A N 1
ATOM 1422 C CA . VAL A 1 178 ? 14.051 -0.618 1.568 1.00 88.25 178 VAL A CA 1
ATOM 1423 C C . VAL A 1 178 ? 13.215 -1.253 2.690 1.00 88.25 178 VAL A C 1
ATOM 1425 O O . VAL A 1 178 ? 11.992 -1.097 2.720 1.00 88.25 178 VAL A O 1
ATOM 1428 N N . PRO A 1 179 ? 13.842 -1.931 3.673 1.00 78.88 179 PRO A N 1
ATOM 1429 C CA . PRO A 1 179 ? 13.118 -2.675 4.709 1.00 78.88 179 PRO A CA 1
ATOM 1430 C C . PRO A 1 179 ? 12.176 -1.792 5.542 1.00 78.88 179 PRO A C 1
ATOM 1432 O O . PRO A 1 179 ? 11.196 -2.278 6.091 1.00 78.88 179 PRO A O 1
ATOM 1435 N N . GLY A 1 180 ? 12.415 -0.477 5.601 1.00 82.19 180 GLY A N 1
ATOM 1436 C CA . GLY A 1 180 ? 11.512 0.474 6.254 1.0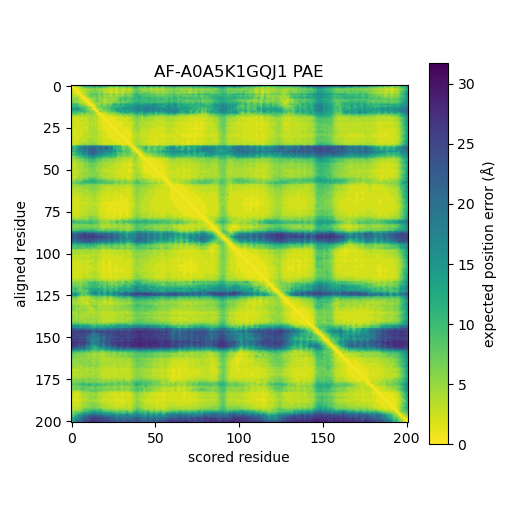0 82.19 180 GLY A CA 1
ATOM 1437 C C . GLY A 1 180 ? 10.126 0.596 5.602 1.00 82.19 180 GLY A C 1
ATOM 1438 O O . GLY A 1 180 ? 9.193 1.033 6.276 1.00 82.19 180 GLY A O 1
ATOM 1439 N N . LEU A 1 181 ? 9.957 0.186 4.335 1.00 86.69 181 LEU A N 1
ATOM 1440 C CA . LEU A 1 181 ? 8.659 0.203 3.646 1.00 86.69 181 LEU A CA 1
ATOM 1441 C C . LEU A 1 181 ? 7.623 -0.666 4.358 1.00 86.69 181 LEU A C 1
ATOM 1443 O O . LEU A 1 181 ? 6.460 -0.280 4.423 1.00 86.69 181 LEU A O 1
ATOM 1447 N N . SER A 1 182 ? 8.032 -1.790 4.953 1.00 85.81 182 SER A N 1
ATOM 1448 C CA . SER A 1 182 ? 7.108 -2.683 5.660 1.00 85.81 182 SER A CA 1
ATOM 1449 C C . SER A 1 182 ? 6.439 -2.013 6.861 1.00 85.81 182 SER A C 1
ATOM 1451 O O . SER A 1 182 ? 5.362 -2.426 7.274 1.00 85.81 182 SER A O 1
ATOM 1453 N N . ASN A 1 183 ? 7.064 -0.977 7.426 1.00 88.81 183 ASN A N 1
ATOM 1454 C CA . ASN A 1 183 ? 6.620 -0.365 8.676 1.00 88.81 183 ASN A CA 1
ATOM 1455 C C . ASN A 1 183 ? 5.805 0.914 8.468 1.00 88.81 183 ASN A C 1
ATOM 1457 O O . ASN A 1 183 ? 5.159 1.364 9.415 1.00 88.81 183 ASN A O 1
ATOM 1461 N N . CYS A 1 184 ? 5.819 1.507 7.268 1.00 92.62 184 CYS A N 1
ATOM 1462 C CA . CYS A 1 184 ? 5.175 2.803 7.032 1.00 92.62 184 CYS A CA 1
ATOM 1463 C C . CYS A 1 184 ? 3.661 2.758 7.293 1.00 92.62 184 CYS A C 1
ATOM 1465 O O . CYS A 1 184 ? 3.127 3.658 7.936 1.00 92.62 184 CYS A O 1
ATOM 1467 N N . PHE A 1 185 ? 2.988 1.680 6.881 1.00 92.50 185 PHE A N 1
ATOM 1468 C CA . PHE A 1 185 ? 1.553 1.505 7.095 1.00 92.50 185 PHE A CA 1
ATOM 1469 C C . PHE A 1 185 ? 1.209 1.351 8.582 1.00 92.50 185 PHE A C 1
ATOM 1471 O O . PHE A 1 185 ? 0.328 2.039 9.093 1.00 92.50 185 PHE A O 1
ATOM 1478 N N . THR A 1 186 ? 1.950 0.507 9.304 1.00 91.62 186 THR A N 1
ATOM 1479 C CA . THR A 1 186 ? 1.775 0.326 10.751 1.00 91.62 186 THR A CA 1
ATOM 1480 C C . THR A 1 186 ? 1.996 1.628 11.519 1.00 91.62 186 THR A C 1
ATOM 1482 O O . THR A 1 186 ? 1.208 1.963 12.402 1.00 91.62 186 THR A O 1
ATOM 1485 N N . GLN A 1 187 ? 3.050 2.380 11.185 1.00 90.62 187 GLN A N 1
ATOM 1486 C CA . GLN A 1 187 ? 3.316 3.689 11.790 1.00 90.62 187 GLN A CA 1
ATOM 1487 C C . GLN A 1 187 ? 2.160 4.656 11.533 1.00 90.62 187 GLN A C 1
ATOM 1489 O O . GLN A 1 187 ? 1.631 5.237 12.475 1.00 90.62 187 GLN A O 1
ATOM 1494 N N . TYR A 1 188 ? 1.705 4.744 10.285 1.00 92.44 188 TYR A N 1
ATOM 1495 C CA . TYR A 1 188 ? 0.590 5.598 9.896 1.00 92.44 188 TYR A CA 1
ATOM 1496 C C . TYR A 1 188 ? -0.699 5.304 10.678 1.00 92.44 188 TYR A C 1
ATOM 1498 O O . TYR A 1 188 ? -1.312 6.216 11.235 1.00 92.44 188 TYR A O 1
ATOM 1506 N N . VAL A 1 189 ? -1.106 4.032 10.763 1.00 91.19 189 VAL A N 1
ATOM 1507 C CA . VAL A 1 189 ? -2.326 3.646 11.491 1.00 91.19 189 VAL A CA 1
ATOM 1508 C C . VAL A 1 189 ? -2.191 3.955 12.984 1.00 91.19 189 VAL A C 1
ATOM 1510 O O . VAL A 1 189 ? -3.123 4.500 13.577 1.00 91.19 189 VAL A O 1
ATOM 1513 N N . ASN A 1 190 ? -1.033 3.669 13.589 1.00 90.31 190 ASN A N 1
ATOM 1514 C CA . ASN A 1 190 ? -0.773 3.984 14.996 1.00 90.31 190 ASN A CA 1
ATOM 1515 C C . ASN A 1 190 ? -0.855 5.489 15.280 1.00 90.31 190 ASN A C 1
ATOM 1517 O O . ASN A 1 190 ? -1.572 5.895 16.197 1.00 90.31 190 ASN A O 1
ATOM 1521 N N . ASP A 1 191 ? -0.172 6.311 14.483 1.00 88.94 191 ASP A N 1
ATOM 1522 C CA . ASP A 1 191 ? -0.132 7.765 14.662 1.00 88.94 191 ASP A CA 1
ATOM 1523 C C . ASP A 1 191 ? -1.537 8.381 14.536 1.00 88.94 191 ASP A C 1
ATOM 1525 O O . ASP A 1 191 ? -1.936 9.233 15.341 1.00 88.94 191 ASP A O 1
ATOM 1529 N N . ARG A 1 192 ? -2.339 7.909 13.572 1.00 88.19 192 ARG A N 1
ATOM 1530 C CA . ARG A 1 192 ? -3.723 8.368 13.373 1.00 88.19 192 ARG A CA 1
ATOM 1531 C C . ARG A 1 192 ? -4.651 7.978 14.520 1.00 88.19 192 ARG A C 1
ATOM 1533 O O . ARG A 1 192 ? -5.434 8.813 14.985 1.00 88.19 192 ARG A O 1
ATOM 1540 N N . MET A 1 193 ? -4.533 6.752 15.027 1.00 85.56 193 MET A N 1
ATOM 1541 C CA . MET A 1 193 ? -5.311 6.299 16.184 1.00 85.56 193 MET A CA 1
ATOM 1542 C C . MET A 1 193 ? -4.953 7.084 17.453 1.00 85.56 193 MET A C 1
ATOM 1544 O O . MET A 1 193 ? -5.845 7.496 18.194 1.00 85.56 193 MET A O 1
ATOM 1548 N N . GLN A 1 194 ? -3.666 7.357 17.689 1.00 82.69 194 GLN A N 1
ATOM 1549 C CA . GLN A 1 194 ? -3.222 8.157 18.837 1.00 82.69 194 GLN A CA 1
ATOM 1550 C C . GLN A 1 194 ? -3.713 9.607 18.756 1.00 82.69 194 GLN A C 1
ATOM 1552 O O . GLN A 1 194 ? -4.234 10.134 19.738 1.00 82.69 194 GLN A O 1
ATOM 1557 N N . THR A 1 195 ? -3.620 10.226 17.578 1.00 77.75 195 THR A N 1
ATOM 1558 C CA . THR A 1 195 ? -4.069 11.612 17.363 1.00 77.75 195 THR A CA 1
ATOM 1559 C C . THR A 1 195 ? -5.575 11.762 17.598 1.00 77.75 195 THR A C 1
ATOM 1561 O O . THR A 1 195 ? -6.023 12.749 18.180 1.00 77.75 195 THR A O 1
ATOM 1564 N N . THR A 1 196 ? -6.369 10.759 17.222 1.00 67.81 196 THR A N 1
ATOM 1565 C CA . THR A 1 196 ? -7.824 10.773 17.446 1.00 67.81 196 THR A CA 1
ATOM 1566 C C . THR A 1 196 ? -8.177 10.661 18.934 1.00 67.81 196 THR A C 1
ATOM 1568 O O . THR A 1 196 ? -9.111 11.316 19.391 1.00 67.81 196 THR A O 1
ATOM 1571 N N . ASN A 1 197 ? -7.389 9.917 19.719 1.00 56.41 197 ASN A N 1
ATOM 1572 C CA . ASN A 1 197 ? -7.573 9.812 21.172 1.00 56.41 197 ASN A CA 1
ATOM 1573 C C . ASN A 1 197 ? -7.228 11.112 21.920 1.00 56.41 197 ASN A C 1
ATOM 1575 O O . ASN A 1 197 ? -7.830 11.395 22.951 1.00 56.41 197 ASN A O 1
ATOM 1579 N N . SER A 1 198 ? -6.299 11.926 21.403 1.00 50.44 198 SER A N 1
ATOM 1580 C CA . SER A 1 198 ? -5.922 13.210 22.021 1.00 50.44 198 SER A CA 1
ATOM 1581 C C . SER A 1 198 ? -6.923 14.356 21.819 1.00 50.44 198 SER A C 1
ATOM 1583 O O . SER A 1 198 ? -6.775 15.394 22.449 1.00 50.44 198 SER A O 1
ATOM 1585 N N . VAL A 1 199 ? -7.938 14.193 20.961 1.00 46.09 199 VAL A N 1
ATOM 1586 C CA . VAL A 1 199 ? -8.968 15.223 20.692 1.00 46.09 199 VAL A CA 1
ATOM 1587 C C . VAL A 1 199 ? -10.198 15.063 21.610 1.00 46.09 199 VAL A C 1
ATOM 1589 O O . VAL A 1 199 ? -11.094 15.900 21.598 1.00 46.09 199 VAL A O 1
ATOM 1592 N N . VAL A 1 200 ? -10.246 14.003 22.428 1.00 41.69 200 VAL A N 1
ATOM 1593 C CA . VAL A 1 200 ? -11.378 13.668 23.323 1.00 41.69 200 VAL A CA 1
ATOM 1594 C C . VAL A 1 200 ? -11.066 13.968 24.806 1.00 41.69 200 VAL A C 1
ATOM 1596 O O . VAL A 1 200 ? -11.805 13.554 25.696 1.00 41.69 200 VAL A O 1
ATOM 1599 N N . GLN A 1 201 ? -9.990 14.706 25.094 1.00 34.00 201 GLN A N 1
ATOM 1600 C CA . GLN A 1 201 ? -9.672 15.249 26.426 1.00 34.00 201 GLN A CA 1
ATOM 1601 C C . GLN A 1 201 ? -9.788 16.770 26.422 1.00 34.00 201 GLN A C 1
ATOM 1603 O O . GLN A 1 201 ? -10.244 17.308 27.455 1.00 34.00 201 GLN A O 1
#

pLDDT: mean 82.0, std 13.09, range [34.0, 94.88]

Solvent-accessible surface area (backbone atoms only — not comparable to full-atom values): 11642 Å² total; per-residue (Å²): 114,85,61,47,64,74,73,78,39,72,47,70,96,58,100,56,51,70,62,46,55,43,20,45,66,28,39,26,58,27,49,41,62,75,42,44,59,48,99,76,84,58,70,48,72,66,49,42,51,52,18,47,42,76,56,60,44,96,64,58,58,69,56,38,38,48,54,49,50,52,39,50,36,44,6,25,38,74,50,73,45,72,58,60,59,48,74,53,82,90,48,95,76,64,51,65,49,54,38,38,37,43,48,52,54,51,50,47,54,51,50,41,50,47,36,65,38,36,91,67,47,74,76,55,72,49,70,44,77,60,81,89,54,66,71,58,56,49,52,48,53,60,66,64,51,61,97,85,67,86,75,72,84,64,63,94,82,71,72,68,47,77,43,77,40,49,43,70,51,52,53,52,45,39,62,72,78,42,55,68,60,30,46,16,61,30,51,33,54,51,54,43,55,52,56,60,60,66,74,78,117

Secondary structure (DSSP, 8-state):
-TT----SEEE-SSTTHHHHHHHHHHHHHHHHHHHS--TTS---HHHHHHHHHHHHS---HHHHHHHHHHHHHHHHHHTT---SEEEPTT-TT--EEEEEEHHHHHHHHHHHHHHHHHHHHTT--SEEEPP--HHHHHHHHHHHS-TT-------TT---TT-EEEHHHHHHHHHHH-TTHHHHHHHHHHHHHHHHHTT--

Sequence (201 aa):
DCFSFRFKKIESKSPTEDHFLNLLNNVGEAIVDLFFTCENGQVSWIEFLKGYIRCCGRAPASESLCNLYKLHAEASRKAGMPSNLDFVSDSVDCRINGYFMLRDVLTLLWLCWIMMHDSRISKLEVVLALPEVNHLLWSVILSNNDVGSEIKPMDQGNFDLSQQVSFDKLHKWALTVVPGLSNCFTQYVNDRMQTTNSVVQ

Mean predicted aligned error: 7.61 Å

Organism: NCBI:txid210225

Foldseek 3Di:
DLQADQEPAEDEPDPCGVLLVQLRRCLVVLLCVPQQDDPPPDGDPVSVVRSLCQQANDDDLLSLVLVLVSSLQSSSVSSVHHAQWDFDPPDPNTDIFGWGQLLSVVSSVQVLVCLQCVVVCVVVRYYHYTDDCQVVSVLQVVLQDDPPDDDDPDPPPDDPSRDIGTPVSVSVCCVPPPSCSSCSRNSSVVVSVVVVVVVVD

Nearest PDB structures (foldseek):
  2zfd-assembly1_A  TM=5.223E-01  e=2.182E-01  Arabidopsis thaliana

Radius of gyration: 17.29 Å; Cα contacts (8 Å, |Δi|>4): 231; chains: 1; bounding box: 47×40×49 Å